Protein AF-A0A0A3VZB9-F1 (afdb_monomer_lite)

Secondary structure (DSSP, 8-state):
--------HHHHHHHHHHHHHHTT--S-HHHHHHHHHHHHHHHHHHHHH-THHHHHHHH-SS--HHHHTTT-HHHHHHHHHHHHTTSSS---HHHHHHHHHHHHHHHHHHHHHHHTSSSHHHHHHHHHHTHHHHHHHS-TTTHHHHHHHHTS---HHHHHHHHHHHHHTTS--S---SSHHHHHHHHHHHHHHHHHHHHHHHHHHHHHHHHHHHHHTSSS--

Structure (mmCIF, N/CA/C/O backbone):
data_AF-A0A0A3VZB9-F1
#
_entry.id   AF-A0A0A3VZB9-F1
#
loop_
_atom_site.group_PDB
_atom_site.id
_atom_site.type_symbol
_atom_site.label_atom_id
_atom_site.label_alt_id
_atom_site.label_comp_id
_atom_site.label_asym_id
_atom_site.label_entity_id
_atom_site.label_seq_id
_atom_site.pdbx_PDB_ins_code
_atom_site.Cartn_x
_atom_site.Cartn_y
_atom_site.Cartn_z
_atom_site.occupancy
_atom_site.B_iso_or_equiv
_atom_site.auth_seq_id
_atom_site.auth_comp_id
_atom_site.auth_asym_id
_atom_site.auth_atom_id
_atom_site.pdbx_PDB_model_num
ATOM 1 N N . MET A 1 1 ? 25.828 13.572 12.748 1.00 31.05 1 MET A N 1
ATOM 2 C CA . MET A 1 1 ? 25.587 13.315 11.313 1.00 31.05 1 MET A CA 1
ATOM 3 C C . MET A 1 1 ? 25.054 11.899 11.191 1.00 31.05 1 MET A C 1
ATOM 5 O O . MET A 1 1 ? 25.822 10.960 11.337 1.00 31.05 1 MET A O 1
ATOM 9 N N . VAL A 1 2 ? 23.733 11.754 11.081 1.00 32.44 2 VAL A N 1
ATOM 10 C CA . VAL A 1 2 ? 23.058 10.450 10.994 1.00 32.44 2 VAL A CA 1
ATOM 11 C C . VAL A 1 2 ? 23.184 9.958 9.557 1.00 32.44 2 VAL A C 1
ATOM 13 O O . VAL A 1 2 ? 22.856 10.691 8.626 1.00 32.44 2 VAL A O 1
ATOM 16 N N . GLN 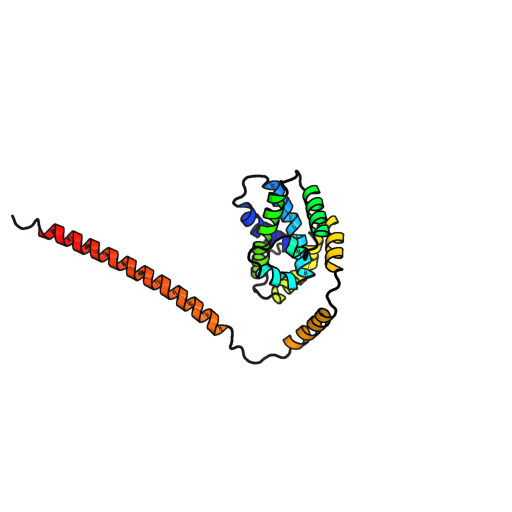A 1 3 ? 23.718 8.753 9.379 1.00 37.41 3 GLN A N 1
ATOM 17 C CA . GLN A 1 3 ? 23.812 8.117 8.074 1.00 37.41 3 GLN A CA 1
ATOM 18 C C . GLN A 1 3 ? 22.415 7.902 7.479 1.00 37.41 3 GLN A C 1
ATOM 20 O O . GLN A 1 3 ? 21.646 7.078 7.956 1.00 37.41 3 GLN A O 1
ATOM 25 N N . LEU A 1 4 ? 22.135 8.613 6.389 1.00 39.56 4 LEU A N 1
ATOM 26 C CA . LEU A 1 4 ? 21.011 8.412 5.467 1.00 39.56 4 LEU A CA 1
ATOM 27 C C . LEU A 1 4 ? 21.233 7.205 4.521 1.00 39.56 4 LEU A C 1
ATOM 29 O O . LEU A 1 4 ? 20.726 7.193 3.403 1.00 39.56 4 LEU A O 1
ATOM 33 N N . MET A 1 5 ? 22.026 6.201 4.912 1.00 33.00 5 MET A N 1
ATOM 34 C CA . MET A 1 5 ? 22.355 5.062 4.045 1.00 33.00 5 MET A CA 1
ATOM 35 C C . MET A 1 5 ? 21.394 3.889 4.290 1.00 33.00 5 MET A C 1
ATOM 37 O O . MET A 1 5 ? 21.504 3.190 5.290 1.00 33.00 5 MET A O 1
ATOM 41 N N . SER A 1 6 ? 20.485 3.699 3.323 1.00 44.12 6 SER A N 1
ATOM 42 C CA . SER A 1 6 ? 19.460 2.647 3.198 1.00 44.12 6 SER A CA 1
ATOM 43 C C . SER A 1 6 ? 18.216 2.796 4.085 1.00 44.12 6 SER A C 1
ATOM 45 O O . SER A 1 6 ? 17.962 1.992 4.979 1.00 44.12 6 SER A O 1
ATOM 47 N N . MET A 1 7 ? 17.394 3.820 3.830 1.00 54.81 7 MET A N 1
ATOM 48 C CA . MET A 1 7 ? 16.002 3.779 4.296 1.00 54.81 7 MET A CA 1
ATOM 49 C C . MET A 1 7 ? 15.246 2.682 3.535 1.00 54.81 7 MET A C 1
ATOM 51 O O . MET A 1 7 ? 15.127 2.757 2.315 1.00 54.81 7 MET A O 1
ATOM 55 N N . ASP A 1 8 ? 14.745 1.713 4.298 1.00 83.81 8 ASP A N 1
ATOM 56 C CA . ASP A 1 8 ? 13.761 0.688 3.928 1.00 83.81 8 ASP A CA 1
ATOM 57 C C . ASP A 1 8 ? 12.638 1.272 3.048 1.00 83.81 8 ASP A C 1
ATOM 59 O O . ASP A 1 8 ? 12.137 2.374 3.326 1.00 83.81 8 ASP A O 1
ATOM 63 N N . LEU A 1 9 ? 12.261 0.558 1.981 1.00 90.56 9 LEU A N 1
ATOM 64 C CA . LEU A 1 9 ? 11.274 1.019 0.993 1.00 90.56 9 LEU A CA 1
ATOM 65 C C . LEU A 1 9 ? 9.939 1.403 1.648 1.00 90.56 9 LEU A C 1
ATOM 67 O O . LEU A 1 9 ? 9.355 2.436 1.309 1.00 90.56 9 LEU A O 1
ATOM 71 N N . VAL A 1 10 ? 9.489 0.626 2.637 1.00 91.44 10 VAL A N 1
ATOM 72 C CA . VAL A 1 10 ? 8.250 0.885 3.380 1.00 91.44 10 VAL A CA 1
ATOM 73 C C . VAL A 1 10 ? 8.388 2.157 4.213 1.00 91.44 10 VAL A C 1
ATOM 75 O O . VAL A 1 10 ? 7.449 2.952 4.298 1.00 91.44 10 VAL A O 1
ATOM 78 N N . LYS A 1 11 ? 9.560 2.409 4.806 1.00 91.62 11 LYS A N 1
ATOM 79 C CA . LYS A 1 11 ? 9.807 3.644 5.571 1.00 91.62 11 LYS A CA 1
ATOM 80 C C . LYS A 1 11 ? 9.818 4.871 4.671 1.00 91.62 11 LYS A C 1
ATOM 82 O O . LYS A 1 11 ? 9.203 5.871 5.032 1.00 91.62 11 LYS A O 1
ATOM 87 N N . LYS A 1 12 ? 10.485 4.800 3.515 1.00 92.56 12 LYS A N 1
ATOM 88 C CA . LYS A 1 12 ? 10.469 5.880 2.514 1.00 92.56 12 LYS A CA 1
ATOM 89 C C . LYS A 1 12 ? 9.043 6.192 2.066 1.00 92.56 12 LYS A C 1
ATOM 91 O O . LYS A 1 12 ? 8.627 7.345 2.117 1.00 92.56 12 LYS A O 1
ATOM 96 N N . LEU A 1 13 ? 8.282 5.156 1.720 1.00 92.75 13 LEU A N 1
ATOM 97 C CA . LEU A 1 13 ? 6.891 5.293 1.311 1.00 92.75 13 LEU A CA 1
ATOM 98 C C . LEU A 1 13 ? 6.055 5.991 2.393 1.00 92.75 13 LEU A C 1
ATOM 100 O O . LEU A 1 13 ? 5.348 6.949 2.093 1.00 92.75 13 LEU A O 1
ATOM 104 N N . ASN A 1 14 ? 6.204 5.586 3.657 1.00 92.38 14 ASN A N 1
ATOM 105 C CA . ASN A 1 14 ? 5.524 6.227 4.783 1.00 92.38 14 ASN A CA 1
ATOM 106 C C . ASN A 1 14 ? 5.858 7.718 4.910 1.00 92.38 14 ASN A C 1
ATOM 108 O O . ASN A 1 14 ? 4.951 8.540 5.012 1.00 92.38 14 ASN A O 1
ATOM 112 N N . VAL A 1 15 ? 7.142 8.092 4.890 1.00 92.25 15 VAL A N 1
ATOM 113 C CA . VAL A 1 15 ? 7.529 9.501 5.089 1.00 92.25 15 VAL A CA 1
ATOM 114 C C . VAL A 1 15 ? 7.199 10.393 3.891 1.00 92.25 15 VAL A C 1
ATOM 116 O O . VAL A 1 15 ? 7.087 11.605 4.057 1.00 92.25 15 VAL A O 1
ATOM 119 N N . THR A 1 16 ? 7.045 9.817 2.698 1.00 91.19 16 THR A N 1
ATOM 120 C CA . THR A 1 16 ? 6.759 10.565 1.468 1.00 91.19 16 THR A CA 1
ATOM 121 C C . THR A 1 16 ? 5.264 10.652 1.177 1.00 91.19 16 THR A C 1
ATOM 123 O O . THR A 1 16 ? 4.765 11.734 0.875 1.00 91.19 16 THR A O 1
ATOM 126 N N . VAL A 1 17 ? 4.537 9.536 1.267 1.00 93.31 17 VAL A N 1
ATOM 127 C CA . VAL A 1 17 ? 3.136 9.462 0.834 1.00 93.31 17 VAL A CA 1
ATOM 128 C C . VAL A 1 17 ? 2.176 9.857 1.947 1.00 93.31 17 VAL A C 1
ATOM 130 O O . VAL A 1 17 ? 1.260 10.636 1.696 1.00 93.31 17 VAL A O 1
ATOM 133 N N . THR A 1 18 ? 2.393 9.415 3.188 1.00 92.12 18 THR A N 1
ATOM 134 C CA . THR A 1 18 ? 1.448 9.697 4.284 1.00 92.12 18 THR A CA 1
ATOM 135 C C . THR A 1 18 ? 1.179 11.190 4.498 1.00 92.12 18 THR A C 1
ATOM 137 O O . THR A 1 18 ? 0.006 11.561 4.566 1.00 92.12 18 THR A O 1
ATOM 140 N N . PRO A 1 19 ? 2.188 12.087 4.515 1.00 91.88 19 PRO A N 1
ATOM 141 C CA . PRO A 1 19 ? 1.928 13.519 4.663 1.00 91.88 19 PRO A CA 1
ATOM 142 C C . PRO A 1 19 ? 1.098 14.105 3.518 1.00 91.88 19 PRO A C 1
ATOM 144 O O . PRO A 1 19 ? 0.341 15.046 3.735 1.00 91.88 19 PRO A O 1
ATOM 147 N N . TYR A 1 20 ? 1.224 13.555 2.306 1.00 90.44 20 TYR A N 1
ATOM 148 C CA . TYR A 1 20 ? 0.431 13.978 1.155 1.00 90.44 20 TYR A CA 1
ATOM 149 C C . TYR A 1 20 ? -1.040 13.565 1.302 1.00 90.44 20 TYR A C 1
ATOM 151 O O . TYR A 1 20 ? -1.922 14.374 1.028 1.00 90.44 20 TYR A O 1
ATOM 159 N N . ILE A 1 21 ? -1.310 12.351 1.799 1.00 92.06 21 ILE A N 1
ATOM 160 C CA . ILE A 1 21 ? -2.682 11.857 2.024 1.00 92.06 21 ILE A CA 1
ATOM 161 C C . ILE A 1 21 ? -3.380 12.608 3.158 1.00 92.06 21 ILE A C 1
ATOM 163 O O . ILE A 1 21 ? -4.568 12.907 3.062 1.00 92.06 21 ILE A O 1
ATOM 167 N N . LEU A 1 22 ? -2.650 12.914 4.231 1.00 92.25 22 LEU A N 1
ATOM 168 C CA . LEU A 1 22 ? -3.217 13.516 5.440 1.00 92.25 22 LEU A CA 1
ATOM 169 C C . LEU A 1 22 ? -3.242 15.048 5.421 1.00 92.25 22 LEU A C 1
ATOM 171 O O . LEU A 1 22 ? -3.736 15.652 6.369 1.00 92.25 22 LEU A O 1
ATOM 175 N N . LYS A 1 23 ? -2.722 15.690 4.369 1.00 87.94 23 LYS A N 1
ATOM 176 C CA . LYS A 1 23 ? -2.557 17.150 4.303 1.00 87.94 23 LYS A CA 1
ATOM 177 C C . LYS A 1 23 ? -3.850 17.928 4.572 1.00 87.94 23 LYS A C 1
ATOM 179 O O . LYS A 1 23 ? -3.801 18.958 5.239 1.00 87.94 23 LYS A O 1
ATOM 184 N N . ASP A 1 24 ? -4.971 17.434 4.056 1.00 83.88 24 ASP A N 1
ATOM 185 C CA . ASP A 1 24 ? -6.283 18.087 4.149 1.00 83.88 24 ASP A CA 1
ATOM 186 C C . ASP A 1 24 ? -7.205 17.414 5.190 1.00 83.88 24 ASP A C 1
ATOM 188 O O . ASP A 1 24 ? -8.394 17.721 5.277 1.00 83.88 24 ASP A O 1
ATOM 192 N N . GLU A 1 25 ? -6.668 16.491 5.995 1.00 86.69 25 GLU A N 1
ATOM 193 C CA . GLU A 1 25 ? -7.405 15.799 7.051 1.00 86.69 25 GLU A CA 1
ATOM 194 C C . GLU A 1 25 ? -7.372 16.589 8.364 1.00 86.69 25 GLU A C 1
ATOM 196 O O . GLU A 1 25 ? -6.346 17.135 8.763 1.00 86.69 25 GLU A O 1
ATOM 201 N N . LEU A 1 26 ? -8.505 16.630 9.069 1.00 82.44 26 LEU A N 1
ATOM 202 C CA . LEU A 1 26 ? -8.643 17.401 10.315 1.00 82.44 26 LEU A CA 1
ATOM 203 C C . LEU A 1 26 ? -8.891 16.525 11.549 1.00 82.44 26 LEU A C 1
ATOM 205 O O . LEU A 1 26 ? -8.609 16.942 12.670 1.00 82.44 26 LEU A O 1
ATOM 209 N N . ASN A 1 27 ? -9.396 15.307 11.345 1.00 88.06 27 ASN A N 1
ATOM 210 C CA . ASN A 1 27 ? -9.801 14.380 12.399 1.00 88.06 27 ASN A CA 1
ATOM 211 C C . ASN A 1 27 ? -9.103 13.033 12.227 1.00 88.06 27 ASN A C 1
ATOM 213 O O . ASN A 1 27 ? -8.776 12.646 11.102 1.00 88.06 27 ASN A O 1
ATOM 217 N N . ASP A 1 28 ? -8.935 12.309 13.337 1.00 88.94 28 ASP A N 1
ATOM 218 C CA . ASP A 1 28 ? -8.414 10.935 13.349 1.00 88.94 28 ASP A CA 1
ATOM 219 C C . ASP A 1 28 ? -7.020 10.811 12.719 1.00 88.94 28 ASP A C 1
ATOM 221 O O . ASP A 1 28 ? -6.662 9.765 12.192 1.00 88.94 28 ASP A O 1
ATOM 225 N N . LEU A 1 29 ? -6.223 11.889 12.729 1.00 91.56 29 LEU A N 1
ATOM 226 C CA . LEU A 1 29 ? -4.929 11.936 12.039 1.00 91.56 29 LEU A CA 1
ATOM 227 C C . LEU A 1 29 ? -3.990 10.814 12.482 1.00 91.56 29 LEU A C 1
ATOM 229 O O . LEU A 1 29 ? -3.323 10.209 11.648 1.00 91.56 29 LEU A O 1
ATOM 233 N N . LEU A 1 30 ? -3.968 10.517 13.782 1.00 92.50 30 LEU A N 1
ATOM 234 C CA . LEU A 1 30 ? -3.158 9.441 14.339 1.00 92.50 30 LEU A CA 1
ATOM 235 C C . LEU A 1 30 ? -3.636 8.074 13.841 1.00 92.50 30 LEU A C 1
ATOM 237 O O . LEU A 1 30 ? -2.827 7.239 13.448 1.00 92.50 30 LEU A O 1
ATOM 241 N N . GLU A 1 31 ? -4.942 7.828 13.857 1.00 95.19 31 GLU A N 1
ATOM 242 C CA . GLU A 1 31 ? -5.516 6.557 13.427 1.00 95.19 31 GLU A CA 1
ATOM 243 C C . GLU A 1 31 ? -5.397 6.365 11.909 1.00 95.19 31 GLU A C 1
ATOM 245 O O . GLU A 1 31 ? -5.136 5.254 11.448 1.00 95.19 31 GLU A O 1
ATOM 250 N N . LYS A 1 32 ? -5.528 7.443 11.129 1.00 94.38 32 LYS A N 1
ATOM 251 C CA . LYS A 1 32 ? -5.334 7.450 9.674 1.00 94.38 32 LYS A CA 1
ATOM 252 C C . LYS A 1 32 ? -3.869 7.196 9.314 1.00 94.38 32 LYS A C 1
ATOM 254 O O . LYS A 1 32 ? -3.602 6.353 8.463 1.00 94.38 32 LYS A O 1
ATOM 259 N N . ASP A 1 33 ? -2.922 7.826 10.009 1.00 94.25 33 ASP A N 1
ATOM 260 C CA . ASP A 1 33 ? -1.485 7.533 9.886 1.00 94.25 33 ASP A CA 1
ATOM 261 C C . ASP A 1 33 ? -1.175 6.062 10.215 1.00 94.25 33 ASP A C 1
ATOM 263 O O . ASP A 1 33 ? -0.561 5.345 9.420 1.00 94.25 33 ASP A O 1
ATOM 267 N N . GLN A 1 34 ? -1.701 5.566 11.338 1.00 94.00 34 GLN A N 1
ATOM 268 C CA . GLN A 1 34 ? -1.580 4.165 11.740 1.00 94.00 34 GLN A CA 1
ATOM 269 C C . GLN A 1 34 ? -2.162 3.199 10.704 1.00 94.00 34 GLN A C 1
ATOM 271 O O . GLN A 1 34 ? -1.596 2.117 10.485 1.00 94.00 34 GLN A O 1
ATOM 276 N N . ALA A 1 35 ? -3.291 3.561 10.095 1.00 94.75 35 ALA A N 1
ATOM 277 C CA . ALA A 1 35 ? -3.926 2.757 9.069 1.00 94.75 35 ALA A CA 1
ATOM 278 C C . ALA A 1 35 ? -3.053 2.668 7.815 1.00 94.75 35 ALA A C 1
ATOM 280 O O . ALA A 1 35 ? -2.794 1.567 7.327 1.00 94.75 35 ALA A O 1
ATOM 281 N N . LEU A 1 36 ? -2.536 3.808 7.356 1.00 95.88 36 LEU A N 1
ATOM 282 C CA . LEU A 1 36 ? -1.642 3.903 6.205 1.00 95.88 36 LEU A CA 1
ATOM 283 C C . LEU A 1 36 ? -0.346 3.111 6.424 1.00 95.88 36 LEU A C 1
ATOM 285 O O . LEU A 1 36 ? 0.011 2.286 5.582 1.00 95.88 36 LEU A O 1
ATOM 289 N N . CYS A 1 37 ? 0.280 3.241 7.600 1.00 93.81 37 CYS A N 1
ATOM 290 C CA . CYS A 1 37 ? 1.491 2.495 7.961 1.00 93.81 37 CYS A CA 1
ATOM 291 C C . CYS A 1 37 ? 1.328 0.974 7.837 1.00 93.81 37 CYS A C 1
ATOM 293 O O . CYS A 1 37 ? 2.272 0.277 7.469 1.00 93.81 37 CYS A O 1
ATOM 295 N N . ARG A 1 38 ? 0.137 0.452 8.153 1.00 93.69 38 ARG A N 1
ATOM 296 C CA . ARG A 1 38 ? -0.185 -0.982 8.050 1.00 93.69 38 ARG A CA 1
ATOM 297 C C . ARG A 1 38 ? -0.651 -1.373 6.649 1.00 93.69 38 ARG A C 1
ATOM 299 O O . ARG A 1 38 ? -0.444 -2.512 6.239 1.00 93.69 38 ARG A O 1
ATOM 306 N N . PHE A 1 39 ? -1.271 -0.444 5.927 1.00 96.00 39 PHE A N 1
ATOM 307 C CA . PHE A 1 39 ? -1.772 -0.662 4.577 1.00 96.00 39 PHE A CA 1
ATOM 308 C C . PHE A 1 39 ? -0.658 -0.755 3.540 1.00 96.00 39 PHE A C 1
ATOM 310 O O . PHE A 1 39 ? -0.720 -1.620 2.671 1.00 96.00 39 PHE A O 1
ATOM 317 N N . TYR A 1 40 ? 0.377 0.077 3.632 1.00 95.88 40 TYR A N 1
ATOM 318 C CA . TYR A 1 40 ? 1.453 0.078 2.642 1.00 95.88 40 TYR A CA 1
ATOM 319 C C . TYR A 1 40 ? 2.156 -1.271 2.452 1.00 95.88 40 TYR A C 1
ATOM 321 O O . TYR A 1 40 ? 2.173 -1.746 1.319 1.00 95.88 40 TYR A O 1
ATOM 329 N N . PRO A 1 41 ? 2.701 -1.942 3.489 1.00 94.94 41 PRO A N 1
ATOM 330 C CA . PRO A 1 41 ? 3.369 -3.229 3.287 1.00 94.94 41 PRO A CA 1
ATOM 331 C C . PRO A 1 41 ? 2.418 -4.292 2.715 1.00 94.94 41 PRO A C 1
ATOM 333 O O . PRO A 1 41 ? 2.835 -5.125 1.910 1.00 94.94 41 PRO A O 1
ATOM 336 N N . PHE A 1 42 ? 1.126 -4.231 3.057 1.00 95.38 42 PHE A N 1
ATOM 337 C CA . PHE A 1 42 ? 0.100 -5.087 2.462 1.00 95.38 42 PHE A CA 1
ATOM 338 C C . PHE A 1 42 ? -0.108 -4.797 0.969 1.00 95.38 42 PHE A C 1
ATOM 340 O O . PHE A 1 42 ? -0.086 -5.726 0.161 1.00 95.38 42 PHE A O 1
ATOM 347 N N . LEU A 1 43 ? -0.255 -3.524 0.591 1.00 96.00 43 LEU A N 1
ATOM 348 C CA . LEU A 1 43 ? -0.380 -3.107 -0.806 1.00 96.00 43 LEU A CA 1
ATOM 349 C C . LEU A 1 43 ? 0.847 -3.542 -1.617 1.00 96.00 43 LEU A C 1
ATOM 351 O O . LEU A 1 43 ? 0.689 -4.195 -2.646 1.00 96.00 43 LEU A O 1
ATOM 355 N N . LEU A 1 44 ? 2.058 -3.259 -1.129 1.00 95.69 44 LEU A N 1
ATOM 356 C CA . LEU A 1 44 ? 3.304 -3.646 -1.798 1.00 95.69 44 LEU A CA 1
ATOM 357 C C . LEU A 1 44 ? 3.406 -5.165 -1.991 1.00 95.69 44 LEU A C 1
ATOM 359 O O . LEU A 1 44 ? 3.762 -5.620 -3.076 1.00 95.69 44 LEU A O 1
ATOM 363 N N . SER A 1 45 ? 3.023 -5.946 -0.976 1.00 93.75 45 SER A N 1
ATOM 364 C CA . SER A 1 45 ? 2.996 -7.412 -1.065 1.00 93.75 45 SER A CA 1
ATOM 365 C C . SER A 1 45 ? 2.034 -7.900 -2.152 1.00 93.75 45 SER A C 1
ATOM 367 O O . SER A 1 45 ? 2.357 -8.815 -2.905 1.00 93.75 45 SER A O 1
ATOM 369 N N . ILE A 1 46 ? 0.852 -7.287 -2.278 1.00 93.38 46 ILE A N 1
ATOM 370 C CA . ILE A 1 46 ? -0.113 -7.663 -3.322 1.00 93.38 46 ILE A CA 1
ATOM 371 C C . ILE A 1 46 ? 0.392 -7.296 -4.712 1.00 93.38 46 ILE A C 1
ATOM 373 O O . ILE A 1 46 ? 0.262 -8.111 -5.623 1.00 93.38 46 ILE A O 1
ATOM 377 N N . LEU A 1 47 ? 0.964 -6.104 -4.887 1.00 93.44 47 LEU A N 1
ATOM 378 C CA . LEU A 1 47 ? 1.514 -5.680 -6.177 1.00 93.44 47 LEU A CA 1
ATOM 379 C C . LEU A 1 47 ? 2.685 -6.568 -6.612 1.00 93.44 47 LEU A C 1
ATOM 381 O O . LEU A 1 47 ? 2.851 -6.825 -7.802 1.00 93.44 47 LEU A O 1
ATOM 385 N N . HIS A 1 48 ? 3.455 -7.082 -5.651 1.00 91.50 48 HIS A N 1
ATOM 386 C CA . HIS A 1 48 ? 4.523 -8.045 -5.903 1.00 91.50 48 HIS A CA 1
ATOM 387 C C . HIS A 1 48 ? 3.982 -9.401 -6.379 1.00 91.50 48 HIS A C 1
ATOM 389 O O . HIS A 1 48 ? 4.461 -9.948 -7.370 1.00 91.50 48 HIS A O 1
ATOM 395 N N . VAL A 1 49 ? 2.938 -9.919 -5.724 1.00 89.50 49 VAL A N 1
ATOM 396 C CA . VAL A 1 49 ? 2.317 -11.208 -6.080 1.00 89.50 49 VAL A CA 1
ATOM 397 C C . VAL A 1 49 ? 1.502 -11.123 -7.379 1.00 89.50 49 VAL A C 1
ATOM 399 O O . VAL A 1 49 ? 1.487 -12.070 -8.168 1.00 89.50 49 VAL A O 1
ATOM 402 N N . HIS A 1 50 ? 0.827 -9.998 -7.616 1.00 90.75 50 HIS A N 1
ATOM 403 C CA . HIS A 1 50 ? -0.066 -9.763 -8.754 1.00 90.75 50 HIS A CA 1
ATOM 404 C C . HIS A 1 50 ? 0.357 -8.505 -9.528 1.00 90.75 50 HIS A C 1
ATOM 406 O O . HIS A 1 50 ? -0.340 -7.489 -9.483 1.00 90.75 50 HIS A O 1
ATOM 412 N N . PRO A 1 51 ? 1.461 -8.551 -10.293 1.00 89.69 51 PRO A N 1
ATOM 413 C CA . PRO A 1 51 ? 2.015 -7.369 -10.956 1.00 89.69 51 PRO A CA 1
ATOM 414 C C . PRO A 1 51 ? 1.097 -6.764 -12.026 1.00 89.69 51 PRO A C 1
ATOM 416 O O . PRO A 1 51 ? 1.220 -5.584 -12.345 1.00 89.69 51 PRO A O 1
ATOM 419 N N . SER A 1 52 ? 0.131 -7.526 -12.554 1.00 89.06 52 SER A N 1
ATOM 420 C CA . SER A 1 52 ? -0.893 -6.989 -13.461 1.00 89.06 52 SER A CA 1
ATOM 421 C C . SER A 1 52 ? -1.751 -5.904 -12.805 1.00 89.06 52 SER A C 1
ATOM 423 O O . SER A 1 52 ? -2.171 -4.978 -13.493 1.00 89.06 52 SER A O 1
ATOM 425 N N . LEU A 1 53 ? -1.934 -5.956 -11.476 1.00 90.88 53 LEU A N 1
ATOM 426 C CA . LEU A 1 53 ? -2.678 -4.933 -10.739 1.00 90.88 53 LEU A CA 1
ATOM 427 C C . LEU A 1 53 ? -2.032 -3.553 -10.837 1.00 90.88 53 LEU A C 1
ATOM 429 O O . LEU A 1 53 ? -2.743 -2.561 -10.754 1.00 90.88 53 LEU A O 1
ATOM 433 N N . ILE A 1 54 ? -0.714 -3.465 -11.035 1.00 91.50 54 ILE A N 1
ATOM 434 C CA . ILE A 1 54 ? -0.026 -2.179 -11.192 1.00 91.50 54 ILE A CA 1
ATOM 435 C C . ILE A 1 54 ? -0.586 -1.450 -12.420 1.00 91.50 54 ILE A C 1
ATOM 437 O O . ILE A 1 54 ? -1.035 -0.312 -12.313 1.00 91.50 54 ILE A O 1
ATOM 441 N N . ALA A 1 55 ? -0.629 -2.130 -13.570 1.00 88.94 55 ALA A N 1
ATOM 442 C CA . ALA A 1 55 ? -1.174 -1.557 -14.798 1.00 88.94 55 ALA A CA 1
ATOM 443 C C . ALA A 1 55 ? -2.677 -1.263 -14.677 1.00 88.94 55 ALA A C 1
ATOM 445 O O . ALA A 1 55 ? -3.125 -0.206 -15.123 1.00 88.94 55 ALA A O 1
ATOM 446 N N . ASP A 1 56 ? -3.438 -2.168 -14.053 1.00 90.31 56 ASP A N 1
ATOM 447 C CA . ASP A 1 56 ? -4.885 -2.011 -13.886 1.00 90.31 56 ASP A CA 1
ATOM 448 C C . ASP A 1 56 ? -5.225 -0.799 -13.003 1.00 90.31 56 ASP A C 1
ATOM 450 O O . ASP A 1 56 ? -6.098 -0.007 -13.354 1.00 90.31 56 ASP A O 1
ATOM 454 N N . LEU A 1 57 ? -4.521 -0.619 -11.880 1.00 90.94 57 LEU A N 1
ATOM 455 C CA . LEU A 1 57 ? -4.763 0.477 -10.938 1.00 90.94 57 LEU A CA 1
ATOM 456 C C . LEU A 1 57 ? -4.335 1.837 -11.504 1.00 90.94 57 LEU A C 1
ATOM 458 O O . LEU A 1 57 ? -5.025 2.823 -11.265 1.00 90.94 57 LEU A O 1
ATOM 462 N N . ILE A 1 58 ? -3.246 1.903 -12.280 1.00 86.38 58 ILE A N 1
ATOM 463 C CA . ILE A 1 58 ? -2.799 3.150 -12.933 1.00 86.38 58 ILE A CA 1
ATOM 464 C C . ILE A 1 58 ? -3.812 3.622 -13.987 1.00 86.38 58 ILE A C 1
ATOM 466 O O . ILE A 1 58 ? -4.006 4.821 -14.176 1.00 86.38 58 ILE A O 1
ATOM 470 N N . GLN A 1 59 ? -4.469 2.692 -14.685 1.00 87.00 59 GLN A N 1
ATOM 471 C CA . GLN A 1 59 ? -5.474 3.029 -15.698 1.00 87.00 59 GLN A CA 1
ATOM 472 C C . GLN A 1 59 ? -6.834 3.418 -15.099 1.00 87.00 59 GLN A C 1
ATOM 474 O O . GLN A 1 59 ? -7.686 3.958 -15.810 1.00 87.00 59 GLN A O 1
ATOM 479 N N . GLN A 1 60 ? -7.063 3.152 -13.811 1.00 86.62 60 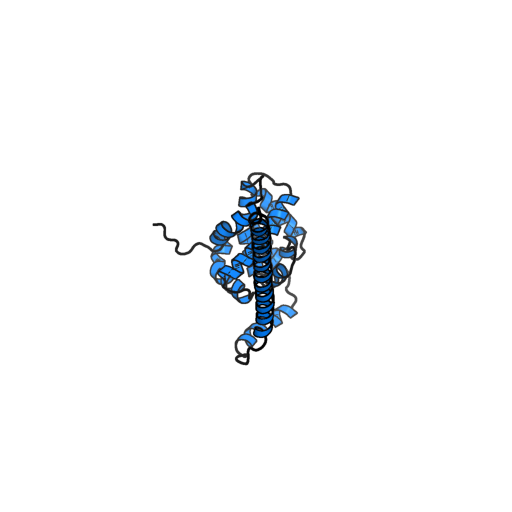GLN A N 1
ATOM 480 C CA . GLN A 1 60 ? -8.295 3.529 -13.129 1.00 86.62 60 GLN A CA 1
ATOM 481 C C . GLN A 1 60 ? -8.270 5.009 -12.741 1.00 86.62 60 GLN A C 1
ATOM 483 O O . GLN A 1 60 ? -7.335 5.491 -12.114 1.00 86.62 60 GLN A O 1
ATOM 488 N N . LEU A 1 61 ? -9.347 5.726 -13.078 1.00 79.50 61 LEU A N 1
ATOM 489 C CA . LEU A 1 61 ? -9.530 7.128 -12.678 1.00 79.50 61 LEU A CA 1
ATOM 490 C C . LEU A 1 61 ? -9.703 7.287 -11.161 1.00 79.50 61 LEU A C 1
ATOM 492 O O . LEU A 1 61 ? -9.337 8.319 -10.610 1.00 79.50 61 LEU A O 1
ATOM 496 N N . ASP A 1 62 ? -10.277 6.274 -10.511 1.00 83.25 62 ASP A N 1
ATOM 497 C CA . ASP A 1 62 ? -10.539 6.242 -9.073 1.00 83.25 62 ASP A CA 1
ATOM 498 C C . ASP A 1 62 ? -10.301 4.817 -8.550 1.00 83.25 62 ASP A C 1
ATOM 500 O O . ASP A 1 62 ? -11.238 4.012 -8.459 1.00 83.25 62 ASP A O 1
ATOM 504 N N . PRO A 1 63 ? -9.035 4.424 -8.321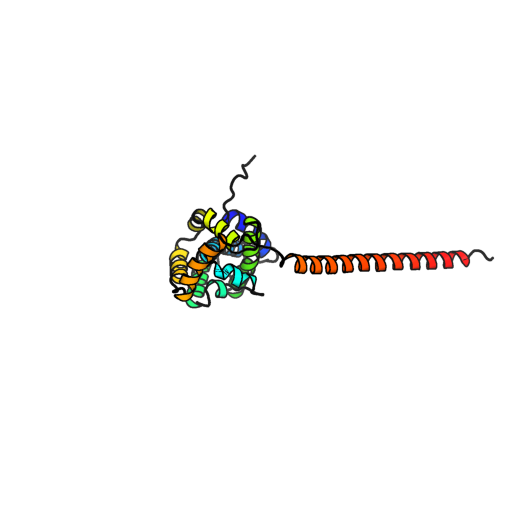 1.00 89.25 63 PRO A N 1
ATOM 505 C CA . PRO A 1 63 ? -8.745 3.100 -7.810 1.00 89.25 63 PRO A CA 1
ATOM 506 C C . PRO A 1 63 ? -9.271 2.965 -6.388 1.00 89.25 63 PRO A C 1
ATOM 508 O O . PRO A 1 63 ? -9.059 3.805 -5.514 1.00 89.25 63 PRO A O 1
ATOM 511 N N . SER A 1 64 ? -9.932 1.841 -6.154 1.00 91.50 64 SER A N 1
ATOM 512 C CA . SER A 1 64 ? -10.507 1.509 -4.859 1.00 91.50 64 SER A CA 1
ATOM 513 C C . SER A 1 64 ? -9.810 0.304 -4.258 1.00 91.50 64 SER A C 1
ATOM 515 O O . SER A 1 64 ? -9.257 -0.546 -4.961 1.00 91.50 64 SER A O 1
ATOM 517 N N . ILE A 1 65 ? -9.908 0.171 -2.941 1.00 91.94 65 ILE A N 1
ATOM 518 C CA . ILE A 1 65 ? -9.403 -0.998 -2.238 1.00 91.94 65 ILE A CA 1
ATOM 519 C C . ILE A 1 65 ? -10.039 -2.286 -2.768 1.00 91.94 65 ILE A C 1
ATOM 521 O O . ILE A 1 65 ? -9.352 -3.289 -2.907 1.00 91.94 65 ILE A O 1
ATOM 525 N N . ASN A 1 66 ? -11.299 -2.254 -3.204 1.00 91.06 66 ASN A N 1
ATOM 526 C CA . ASN A 1 66 ? -11.947 -3.401 -3.841 1.00 91.06 66 ASN A CA 1
ATOM 527 C C . ASN A 1 66 ? -11.203 -3.900 -5.100 1.00 91.06 66 ASN A C 1
ATOM 529 O O . ASN A 1 66 ? -11.163 -5.106 -5.363 1.00 91.06 66 ASN A O 1
ATOM 533 N N . ALA A 1 67 ? -10.570 -2.999 -5.862 1.00 90.06 67 ALA A N 1
ATOM 534 C CA . ALA A 1 67 ? -9.755 -3.376 -7.017 1.00 90.06 67 ALA A CA 1
ATOM 535 C C . ALA A 1 67 ? -8.509 -4.177 -6.597 1.00 90.06 67 ALA A C 1
ATOM 537 O O . ALA A 1 67 ? -8.190 -5.180 -7.235 1.00 90.06 67 ALA A O 1
ATOM 538 N N . ILE A 1 68 ? -7.879 -3.823 -5.469 1.00 92.44 68 ILE A N 1
ATOM 539 C CA . ILE A 1 68 ? -6.752 -4.573 -4.879 1.00 92.44 68 ILE A CA 1
ATOM 540 C C . ILE A 1 68 ? -7.180 -6.011 -4.536 1.00 92.44 68 ILE A C 1
ATOM 542 O O . ILE A 1 68 ? -6.444 -6.967 -4.781 1.00 92.44 68 ILE A O 1
ATOM 546 N N . PHE A 1 69 ? -8.405 -6.187 -4.030 1.00 92.56 69 PHE A N 1
ATOM 547 C CA . PHE A 1 69 ? -8.981 -7.501 -3.711 1.00 92.56 69 PHE A CA 1
ATOM 548 C C . PHE A 1 69 ? -9.582 -8.226 -4.930 1.00 92.56 69 PHE A C 1
ATOM 550 O O . PHE A 1 69 ? -10.156 -9.315 -4.785 1.00 92.56 69 PHE A O 1
ATOM 557 N N . GLN A 1 70 ? -9.447 -7.665 -6.139 1.00 87.94 70 GLN A N 1
ATOM 558 C CA . GLN A 1 70 ? -9.969 -8.225 -7.391 1.00 87.94 70 GLN A CA 1
ATOM 559 C C . GLN A 1 70 ? -11.458 -8.606 -7.268 1.00 87.94 70 GLN A C 1
ATOM 561 O O . GLN A 1 70 ? -11.854 -9.728 -7.610 1.00 87.94 70 GLN A O 1
ATOM 566 N N . GLY A 1 71 ? -12.262 -7.723 -6.664 1.00 85.19 71 GLY A N 1
ATOM 567 C CA . GLY A 1 71 ? -13.698 -7.933 -6.449 1.00 85.19 71 GLY A CA 1
ATOM 568 C C . GLY A 1 71 ? -14.061 -8.945 -5.353 1.00 85.19 71 GLY A C 1
ATOM 569 O O . GLY A 1 71 ? -15.229 -9.317 -5.232 1.00 85.19 71 GLY A O 1
ATOM 570 N N . ASN A 1 72 ? -13.098 -9.442 -4.564 1.00 89.25 72 ASN A N 1
ATOM 571 C CA . ASN A 1 72 ? -13.396 -10.317 -3.427 1.00 89.25 72 ASN A CA 1
ATOM 572 C C . ASN A 1 72 ? -13.820 -9.500 -2.197 1.00 89.25 72 ASN A C 1
ATOM 574 O O . ASN A 1 72 ? -13.025 -9.264 -1.284 1.00 89.25 72 ASN A O 1
ATOM 578 N N . TYR A 1 73 ? -15.101 -9.131 -2.163 1.00 90.44 73 TYR A N 1
ATOM 579 C CA . TYR A 1 73 ? -15.698 -8.364 -1.068 1.00 90.44 73 TYR A CA 1
ATOM 580 C C . TYR A 1 73 ? -15.553 -9.035 0.302 1.00 90.44 73 TYR A C 1
ATOM 582 O O . TYR A 1 73 ? -15.394 -8.342 1.301 1.00 90.44 73 TYR A O 1
ATOM 590 N N . GLN A 1 74 ? -15.573 -10.370 0.377 1.00 91.88 74 GLN A N 1
ATOM 591 C CA . GLN A 1 74 ? -15.430 -11.072 1.657 1.00 91.88 74 GLN A CA 1
ATOM 592 C C . GLN A 1 74 ? -14.029 -10.888 2.250 1.00 91.88 74 GLN A C 1
ATOM 594 O O . GLN A 1 74 ? -13.897 -10.574 3.432 1.00 91.88 74 GLN A O 1
ATOM 599 N N . LEU A 1 75 ? -12.984 -11.037 1.428 1.00 92.31 75 LEU A N 1
ATOM 600 C CA . LEU A 1 75 ? -11.603 -10.821 1.872 1.00 92.31 75 LEU A CA 1
ATOM 601 C C . LEU A 1 75 ? -11.317 -9.345 2.155 1.00 92.31 75 LEU A C 1
ATOM 603 O O . LEU A 1 75 ? -10.632 -9.053 3.134 1.00 92.31 75 LEU A O 1
ATOM 607 N N . GLN A 1 76 ? -11.870 -8.429 1.353 1.00 93.75 76 GLN A N 1
ATOM 608 C CA . GLN A 1 76 ? -11.782 -6.992 1.620 1.00 93.75 76 GLN A CA 1
ATOM 609 C C . GLN A 1 76 ? -12.370 -6.666 2.996 1.00 93.75 76 GLN A C 1
ATOM 611 O O . GLN A 1 76 ? -11.711 -6.036 3.816 1.00 93.75 76 GLN A O 1
ATOM 616 N N . GLN A 1 77 ? -13.589 -7.126 3.273 1.00 93.88 77 GLN A N 1
ATOM 617 C CA . GLN A 1 77 ? -14.264 -6.865 4.543 1.00 93.88 77 GLN A CA 1
ATOM 618 C C . GLN A 1 77 ? -13.502 -7.465 5.728 1.00 93.88 77 GLN A C 1
ATOM 620 O O . GLN A 1 77 ? -13.286 -6.789 6.732 1.00 93.88 77 GLN A O 1
ATOM 625 N N . GLN A 1 78 ? -12.997 -8.695 5.593 1.00 94.12 78 GLN A N 1
ATOM 626 C CA . GLN A 1 78 ? -12.137 -9.299 6.611 1.00 94.12 78 GLN A CA 1
ATOM 627 C C . GLN A 1 78 ? -10.869 -8.466 6.859 1.00 94.12 78 GLN A C 1
ATOM 629 O O . GLN A 1 78 ? -10.476 -8.273 8.011 1.00 94.12 78 GLN A O 1
ATOM 634 N N . TYR A 1 79 ? -10.235 -7.966 5.797 1.00 95.62 79 TYR A N 1
ATOM 635 C CA . TYR A 1 79 ? -9.058 -7.111 5.901 1.00 95.62 79 TYR A CA 1
ATOM 636 C C . TYR A 1 79 ? -9.365 -5.795 6.615 1.00 95.62 79 TYR A C 1
ATOM 638 O O . TYR A 1 79 ? -8.678 -5.457 7.577 1.00 95.62 79 TYR A O 1
ATOM 646 N N . LEU A 1 80 ? -10.412 -5.082 6.196 1.00 95.19 80 LEU A N 1
ATOM 647 C CA . LEU A 1 80 ? -10.803 -3.802 6.786 1.00 95.19 80 LEU A CA 1
ATOM 648 C C . LEU A 1 80 ? -11.154 -3.953 8.269 1.00 95.19 80 LEU A C 1
ATOM 650 O O . LEU A 1 80 ? -10.671 -3.176 9.091 1.00 95.19 80 LEU A O 1
ATOM 654 N N . GLN A 1 81 ? -11.908 -4.995 8.632 1.00 94.56 81 GLN A N 1
ATOM 655 C CA . GLN A 1 81 ? -12.232 -5.298 10.029 1.00 94.56 81 GLN A CA 1
ATOM 656 C C . GLN A 1 81 ? -10.976 -5.577 10.857 1.00 94.56 81 GLN A C 1
ATOM 658 O O . GLN A 1 81 ? -10.827 -5.041 11.956 1.00 94.56 81 GLN A O 1
ATOM 663 N N . LYS A 1 82 ? -10.055 -6.400 10.341 1.00 94.88 82 LYS A N 1
ATOM 664 C CA . LYS A 1 82 ? -8.794 -6.691 11.033 1.00 94.88 82 LYS A CA 1
ATOM 665 C C . LYS A 1 82 ? -7.940 -5.445 11.181 1.00 94.88 82 LYS A C 1
ATOM 667 O O . LYS A 1 82 ? -7.410 -5.226 12.264 1.00 94.88 82 LYS A O 1
ATOM 672 N N . LEU A 1 83 ? -7.847 -4.617 10.145 1.00 94.88 83 LEU A N 1
ATOM 673 C CA . LEU A 1 83 ? -7.057 -3.396 10.191 1.00 94.88 83 LEU A CA 1
ATOM 674 C C . LEU A 1 83 ? -7.644 -2.389 11.188 1.00 94.88 83 LEU A C 1
ATOM 676 O O . LEU A 1 83 ? -6.887 -1.865 12.001 1.00 94.88 83 LEU A O 1
ATOM 680 N N . GLN A 1 84 ? -8.971 -2.205 11.225 1.00 93.62 84 GLN A N 1
ATOM 681 C CA . GLN A 1 84 ? -9.627 -1.375 12.245 1.00 93.62 84 GLN A CA 1
ATOM 682 C C . GLN A 1 84 ? -9.384 -1.882 13.675 1.00 93.62 84 GLN A C 1
ATOM 684 O O . GLN A 1 84 ? -9.135 -1.079 14.568 1.00 93.62 84 GLN A O 1
ATOM 689 N N . GLN A 1 85 ? -9.382 -3.202 13.902 1.00 94.00 85 GLN A N 1
ATOM 690 C CA . GLN A 1 85 ? -9.069 -3.792 15.216 1.00 94.00 85 GLN A CA 1
ATOM 691 C C . GLN A 1 85 ? -7.640 -3.496 15.701 1.00 94.00 85 GLN A C 1
ATOM 693 O O . GLN A 1 85 ? -7.344 -3.712 16.873 1.00 94.00 85 GLN A O 1
ATOM 698 N N . GLN A 1 86 ? -6.739 -3.063 14.814 1.00 93.06 86 GLN A N 1
ATOM 699 C CA . GLN A 1 86 ? -5.365 -2.691 15.167 1.00 93.06 86 GLN A CA 1
ATOM 700 C C . GLN A 1 86 ? -5.190 -1.196 15.453 1.00 93.06 86 GLN A C 1
ATOM 702 O O . GLN A 1 86 ? -4.080 -0.786 15.809 1.00 93.06 86 GLN A O 1
ATOM 707 N N . LEU A 1 87 ? -6.232 -0.389 15.245 1.00 92.88 87 LEU A N 1
ATOM 708 C CA . LEU A 1 87 ? -6.214 1.042 15.524 1.00 92.88 87 LEU A CA 1
ATOM 709 C C . LEU A 1 87 ? -6.558 1.299 16.992 1.00 92.88 87 LEU A C 1
ATOM 711 O O . LEU A 1 87 ? -7.271 0.523 17.627 1.00 92.88 87 LEU A O 1
ATOM 715 N N . ASN A 1 88 ? -6.080 2.425 17.521 1.00 88.69 88 ASN A N 1
ATOM 716 C CA . ASN A 1 88 ? -6.376 2.837 18.897 1.00 88.69 88 ASN A CA 1
ATOM 717 C C . ASN A 1 88 ? -7.871 3.113 19.126 1.00 88.69 88 ASN A C 1
ATOM 719 O O . ASN A 1 88 ? -8.390 2.874 20.217 1.00 88.69 88 ASN A O 1
ATOM 723 N N . ARG A 1 89 ? -8.556 3.624 18.099 1.00 90.44 89 ARG A N 1
ATOM 724 C CA . ARG A 1 89 ? -10.005 3.831 18.078 1.00 90.44 89 ARG A CA 1
ATOM 725 C C . ARG A 1 89 ? -10.552 3.546 16.675 1.00 90.44 89 ARG A C 1
ATOM 727 O O . ARG A 1 89 ? -9.820 3.723 15.699 1.00 90.44 89 ARG A O 1
ATOM 734 N N . PRO A 1 90 ? -11.815 3.109 16.557 1.00 88.50 90 PRO A N 1
ATOM 735 C CA . PRO A 1 90 ? -12.450 2.936 15.260 1.00 88.50 90 PRO A CA 1
ATOM 736 C C . PRO A 1 90 ? -12.684 4.294 14.584 1.00 88.50 90 PRO A C 1
ATOM 738 O O . PRO A 1 90 ? -13.064 5.267 15.236 1.00 88.50 90 PRO A O 1
ATOM 741 N N . ILE A 1 91 ? -12.494 4.321 13.267 1.00 92.19 91 ILE A N 1
ATOM 742 C CA . ILE A 1 91 ? -12.801 5.448 12.376 1.00 92.19 91 ILE A CA 1
ATOM 743 C C . ILE A 1 91 ? -14.095 5.093 11.619 1.00 92.19 91 ILE A C 1
ATOM 745 O O . ILE A 1 91 ? -14.302 3.908 11.334 1.00 92.19 91 ILE A O 1
ATOM 749 N N . PRO A 1 92 ? -14.964 6.059 11.259 1.00 91.75 92 PRO A N 1
ATOM 750 C CA . PRO A 1 92 ? -16.093 5.798 10.366 1.00 91.75 92 PRO A CA 1
ATOM 751 C C . PRO A 1 92 ? -15.671 5.037 9.098 1.00 91.75 92 PRO A C 1
ATOM 753 O O . PRO A 1 92 ? -14.706 5.416 8.438 1.00 91.75 92 PRO A O 1
ATOM 756 N N . GLU A 1 93 ? -16.404 3.976 8.742 1.00 88.88 93 GLU A N 1
ATOM 757 C CA . GLU A 1 93 ? -16.038 3.052 7.652 1.00 88.88 93 GLU A CA 1
ATOM 758 C C . GLU A 1 93 ? -15.806 3.775 6.318 1.00 88.88 93 GLU A C 1
ATOM 760 O O . GLU A 1 93 ? -14.799 3.541 5.654 1.00 88.88 93 GLU A O 1
ATOM 765 N N . THR A 1 94 ? -16.679 4.728 5.979 1.00 88.81 94 THR A N 1
ATOM 766 C CA . THR A 1 94 ? -16.555 5.541 4.765 1.00 88.81 94 THR A CA 1
ATOM 767 C C . THR A 1 94 ? -15.256 6.346 4.735 1.00 88.81 94 THR A C 1
ATOM 769 O O . THR A 1 94 ? -14.573 6.365 3.717 1.00 88.81 94 THR A O 1
ATOM 772 N N . GLU A 1 95 ? -14.886 6.993 5.845 1.00 90.69 95 GLU A N 1
ATOM 773 C CA . GLU A 1 95 ? -13.641 7.770 5.924 1.00 90.69 95 GLU A CA 1
ATOM 774 C C . GLU A 1 95 ? -12.417 6.861 5.858 1.00 90.69 95 GLU A C 1
ATOM 776 O O . GLU A 1 95 ? -11.417 7.182 5.215 1.00 90.69 95 GLU A O 1
ATOM 781 N N . PHE A 1 96 ? -12.503 5.710 6.517 1.00 92.62 96 PHE A N 1
ATOM 782 C CA . PHE A 1 96 ? -11.435 4.732 6.560 1.00 92.62 96 PHE A CA 1
ATOM 783 C C . PHE A 1 96 ? -11.118 4.183 5.166 1.00 92.62 96 PHE A C 1
ATOM 785 O O . PHE A 1 96 ? -9.964 4.240 4.741 1.00 92.62 96 PHE A O 1
ATOM 792 N N . GLU A 1 97 ? -12.125 3.736 4.412 1.00 93.62 97 GLU A N 1
ATOM 793 C CA . GLU A 1 97 ? -11.923 3.295 3.028 1.00 93.62 97 GLU A CA 1
ATOM 794 C C . GLU A 1 97 ? -11.413 4.429 2.131 1.00 93.62 97 GLU A C 1
ATOM 796 O O . GLU A 1 97 ? -10.497 4.218 1.337 1.00 93.62 97 GLU A O 1
ATOM 801 N N . GLN A 1 98 ? -11.940 5.648 2.280 1.00 93.38 98 GLN A N 1
ATOM 802 C CA . GLN A 1 98 ? -11.497 6.808 1.498 1.00 93.38 98 GLN A CA 1
ATOM 803 C C . GLN A 1 98 ? -10.023 7.158 1.730 1.00 93.38 98 GLN A C 1
ATOM 805 O O . GLN A 1 98 ? -9.322 7.534 0.788 1.00 93.38 98 GLN A O 1
ATOM 810 N N . VAL A 1 99 ? -9.528 7.051 2.966 1.00 94.12 99 VAL A N 1
ATOM 811 C CA . VAL A 1 99 ? -8.102 7.247 3.276 1.00 94.12 99 VAL A CA 1
ATOM 812 C C . VAL A 1 99 ? -7.247 6.201 2.562 1.00 94.12 99 VAL A C 1
ATOM 814 O O . VAL A 1 99 ? -6.244 6.560 1.945 1.00 94.12 99 VAL A O 1
ATOM 817 N N . LEU A 1 100 ? -7.659 4.932 2.585 1.00 95.62 100 LEU A N 1
ATOM 818 C CA . LEU A 1 100 ? -6.918 3.857 1.922 1.00 95.62 100 LEU A CA 1
ATOM 819 C C . LEU A 1 100 ? -6.955 3.987 0.393 1.00 95.62 100 LEU A C 1
ATOM 821 O O . LEU A 1 100 ? -5.917 3.846 -0.248 1.00 95.62 100 LEU A O 1
ATOM 825 N N . ASN A 1 101 ? -8.110 4.318 -0.192 1.00 95.44 101 ASN A N 1
ATOM 826 C CA . ASN A 1 101 ? -8.264 4.511 -1.638 1.00 95.44 101 ASN A CA 1
ATOM 827 C C . ASN A 1 101 ? -7.370 5.648 -2.149 1.00 95.44 101 ASN A C 1
ATOM 829 O O . ASN A 1 101 ? -6.614 5.469 -3.104 1.00 95.44 101 ASN A O 1
ATOM 833 N N . ARG A 1 102 ? -7.375 6.798 -1.457 1.00 94.12 102 ARG A N 1
ATOM 834 C CA . ARG A 1 102 ? -6.523 7.945 -1.814 1.00 94.12 102 ARG A CA 1
ATOM 835 C C . ARG A 1 102 ? -5.036 7.628 -1.752 1.00 94.12 102 ARG A C 1
ATOM 837 O O . ARG A 1 102 ? -4.267 8.274 -2.453 1.00 94.12 102 ARG A O 1
ATOM 844 N N . ALA A 1 103 ? -4.628 6.651 -0.946 1.00 95.00 103 ALA A N 1
ATOM 845 C CA . ALA A 1 103 ? -3.234 6.249 -0.827 1.00 95.00 103 ALA A CA 1
ATOM 846 C C . ALA A 1 103 ? -2.723 5.420 -2.017 1.00 95.00 103 ALA A C 1
ATOM 848 O O . ALA A 1 103 ? -1.511 5.351 -2.220 1.00 95.00 103 ALA A O 1
ATOM 849 N N . ILE A 1 104 ? -3.611 4.825 -2.823 1.00 95.38 104 ILE A N 1
ATOM 850 C CA . ILE A 1 104 ? -3.232 3.898 -3.899 1.00 95.38 104 ILE A CA 1
ATOM 851 C C . ILE A 1 104 ? -2.421 4.607 -4.992 1.00 95.38 104 ILE A C 1
ATOM 853 O O . ILE A 1 104 ? -1.288 4.206 -5.256 1.00 95.38 104 ILE A O 1
ATOM 857 N N . ILE A 1 105 ? -2.955 5.672 -5.604 1.00 94.56 105 ILE A N 1
ATOM 858 C CA . ILE A 1 105 ? -2.258 6.391 -6.691 1.00 94.56 105 ILE A CA 1
ATOM 859 C C . ILE A 1 105 ? -0.929 7.000 -6.218 1.00 94.56 105 ILE A C 1
ATOM 861 O O . ILE A 1 105 ? 0.084 6.770 -6.877 1.00 94.56 105 ILE A O 1
ATOM 865 N N . PRO A 1 106 ? -0.859 7.720 -5.083 1.00 94.69 106 PRO A N 1
ATOM 866 C CA . PRO A 1 106 ? 0.404 8.261 -4.586 1.00 94.69 106 PRO A CA 1
ATOM 867 C C . PRO A 1 106 ? 1.432 7.179 -4.239 1.00 94.69 106 PRO A C 1
ATOM 869 O O . PRO A 1 106 ? 2.623 7.387 -4.458 1.00 94.69 106 PRO A O 1
ATOM 872 N N . CYS A 1 107 ? 0.995 6.008 -3.760 1.00 95.25 107 CYS A N 1
ATOM 873 C CA . CYS A 1 107 ? 1.882 4.861 -3.570 1.00 95.25 107 CYS A CA 1
ATOM 874 C C . CYS A 1 107 ? 2.443 4.348 -4.904 1.00 95.25 107 CYS A C 1
ATOM 876 O O . CYS A 1 107 ? 3.638 4.079 -4.993 1.00 95.25 107 CYS A O 1
ATOM 878 N N . LEU A 1 108 ? 1.615 4.229 -5.944 1.00 94.75 108 LEU A N 1
ATOM 879 C CA . LEU A 1 108 ? 2.072 3.806 -7.273 1.00 94.75 108 LEU A CA 1
ATOM 880 C C . LEU A 1 108 ? 3.045 4.826 -7.879 1.00 94.75 108 LEU A C 1
ATOM 882 O O . LEU A 1 108 ? 4.115 4.436 -8.333 1.00 94.75 108 LEU A O 1
ATOM 886 N N . GLY A 1 109 ? 2.743 6.124 -7.784 1.00 93.69 109 GLY A N 1
ATOM 887 C CA . GLY A 1 109 ? 3.651 7.183 -8.237 1.00 93.69 109 GLY A CA 1
ATOM 888 C C . GLY A 1 109 ? 4.982 7.203 -7.474 1.00 93.69 109 GLY A C 1
ATOM 889 O O . GLY A 1 109 ? 6.036 7.446 -8.062 1.00 93.69 109 GLY A O 1
ATOM 890 N N . PHE A 1 110 ? 4.969 6.883 -6.175 1.00 95.19 110 PHE A N 1
ATOM 891 C CA . PHE A 1 110 ? 6.197 6.680 -5.403 1.00 95.19 110 PHE A CA 1
ATOM 892 C C . PHE A 1 110 ? 7.023 5.499 -5.940 1.00 95.19 110 PHE A C 1
ATOM 894 O O . PHE A 1 110 ? 8.240 5.619 -6.078 1.00 95.19 110 PHE A O 1
ATOM 901 N N . LEU A 1 111 ? 6.379 4.377 -6.277 1.00 95.12 111 LEU A N 1
ATOM 902 C CA . LEU A 1 111 ? 7.068 3.211 -6.837 1.00 95.12 111 LEU A CA 1
ATOM 903 C C . LEU A 1 111 ? 7.657 3.494 -8.221 1.00 95.12 111 LEU A C 1
ATOM 905 O O . LEU A 1 111 ? 8.786 3.088 -8.480 1.00 95.12 111 LEU A O 1
ATOM 909 N N . GLU A 1 112 ? 6.940 4.215 -9.085 1.00 94.38 112 GLU A N 1
ATOM 910 C CA . GLU A 1 112 ? 7.458 4.656 -10.388 1.00 94.38 112 GLU A CA 1
ATOM 911 C C . GLU A 1 112 ? 8.707 5.534 -10.230 1.00 94.38 112 GLU A C 1
ATOM 913 O O . GLU A 1 112 ? 9.700 5.368 -10.946 1.00 94.38 112 GLU A O 1
ATOM 918 N N . HIS A 1 113 ? 8.679 6.446 -9.254 1.00 94.00 113 HIS A N 1
ATOM 919 C CA . HIS A 1 113 ? 9.805 7.316 -8.935 1.00 94.00 113 HIS A CA 1
ATOM 920 C C . HIS A 1 113 ? 11.018 6.531 -8.413 1.00 94.00 113 HIS A C 1
ATOM 922 O O . HIS A 1 113 ? 12.116 6.696 -8.944 1.00 94.00 113 HIS A O 1
ATOM 928 N N . GLU A 1 114 ? 10.841 5.657 -7.415 1.00 91.44 114 GLU A N 1
ATOM 929 C CA . GLU A 1 114 ? 11.945 4.852 -6.864 1.00 91.44 114 GLU A CA 1
ATOM 930 C C . GLU A 1 114 ? 12.481 3.821 -7.873 1.00 91.44 114 GLU A C 1
ATOM 932 O O . GLU A 1 114 ? 13.678 3.535 -7.876 1.00 91.44 114 GLU A O 1
ATOM 937 N N . ALA A 1 115 ? 11.635 3.292 -8.763 1.00 91.88 115 ALA A N 1
ATOM 938 C CA . ALA A 1 115 ? 12.065 2.410 -9.849 1.00 91.88 115 ALA A CA 1
ATOM 939 C C . ALA A 1 115 ? 12.778 3.170 -10.984 1.00 91.88 115 ALA A C 1
ATOM 941 O O . ALA A 1 115 ? 13.449 2.555 -11.815 1.00 91.88 115 ALA A O 1
ATOM 942 N N . GLY A 1 116 ? 12.621 4.498 -11.050 1.00 90.44 116 GLY A N 1
ATOM 943 C CA . GLY A 1 116 ? 13.120 5.331 -12.145 1.00 90.44 116 GLY A CA 1
ATOM 944 C C . GLY A 1 116 ? 12.414 5.064 -13.478 1.00 90.44 116 GLY A C 1
ATOM 945 O O . GLY A 1 116 ? 12.968 5.356 -14.540 1.00 90.44 116 GLY A O 1
ATOM 946 N N . THR A 1 117 ? 11.219 4.468 -13.444 1.00 90.31 117 THR A N 1
ATOM 947 C CA . THR A 1 117 ? 10.459 4.094 -14.635 1.00 90.31 117 THR A CA 1
ATOM 948 C C . THR A 1 117 ? 8.972 3.903 -14.341 1.00 90.31 117 THR A C 1
ATOM 950 O O . THR A 1 117 ? 8.588 3.459 -13.267 1.00 90.31 117 THR A O 1
ATOM 953 N N . ILE A 1 118 ? 8.143 4.176 -15.350 1.00 87.56 118 ILE A N 1
ATOM 954 C CA . ILE A 1 118 ? 6.699 3.891 -15.365 1.00 87.56 118 ILE A CA 1
ATOM 955 C C . ILE A 1 118 ? 6.379 2.468 -15.861 1.00 87.56 118 ILE A C 1
ATOM 957 O O . ILE A 1 118 ? 5.218 2.085 -15.977 1.00 87.56 118 ILE A O 1
ATOM 961 N N . GLN A 1 119 ? 7.392 1.688 -16.258 1.00 89.81 119 GLN A N 1
ATOM 962 C CA . GLN A 1 119 ? 7.189 0.312 -16.714 1.00 89.81 119 GLN A CA 1
ATOM 963 C C . GLN A 1 119 ? 6.975 -0.633 -15.527 1.00 89.81 119 GLN A C 1
ATOM 965 O O . GLN A 1 119 ? 7.748 -0.626 -14.566 1.00 89.81 119 GLN A O 1
ATOM 970 N N . VAL A 1 120 ? 5.975 -1.512 -15.649 1.00 90.19 120 VAL A N 1
ATOM 971 C CA . VAL A 1 120 ? 5.615 -2.506 -14.625 1.00 90.19 120 VAL A CA 1
ATOM 972 C C . VAL A 1 120 ? 6.815 -3.376 -14.250 1.00 90.19 120 VAL A C 1
ATOM 974 O O . VAL A 1 120 ? 7.035 -3.634 -13.072 1.00 90.19 120 VAL A O 1
ATOM 977 N N . GLU A 1 121 ? 7.640 -3.780 -15.217 1.00 91.06 121 GLU A N 1
ATOM 978 C CA . GLU A 1 121 ? 8.814 -4.626 -14.975 1.00 91.06 121 GLU A CA 1
ATOM 979 C C . GLU A 1 121 ? 9.845 -3.964 -14.051 1.00 91.06 121 GLU A C 1
ATOM 981 O O . GLU A 1 121 ? 10.467 -4.645 -13.236 1.00 91.06 121 GLU A O 1
ATOM 986 N N . GLY A 1 122 ? 10.021 -2.643 -14.155 1.00 90.75 122 GLY A N 1
ATOM 987 C CA . GLY A 1 122 ? 10.936 -1.906 -13.283 1.00 90.75 122 GLY A CA 1
ATOM 988 C C . GLY A 1 122 ? 10.417 -1.810 -11.853 1.00 90.75 122 GLY A C 1
ATOM 989 O O . GLY A 1 122 ? 11.178 -2.014 -10.908 1.00 90.75 122 GLY A O 1
ATOM 990 N N . ILE A 1 123 ? 9.109 -1.593 -11.696 1.00 90.75 123 ILE A N 1
ATOM 991 C CA . ILE A 1 123 ? 8.450 -1.608 -10.385 1.00 90.75 123 ILE A CA 1
ATOM 992 C C . ILE A 1 123 ? 8.549 -3.002 -9.756 1.00 90.75 123 ILE A C 1
ATOM 994 O O . ILE A 1 123 ? 8.898 -3.119 -8.586 1.00 90.75 123 ILE A O 1
ATOM 998 N N . VAL A 1 124 ? 8.315 -4.071 -10.522 1.00 92.50 124 VAL A N 1
ATOM 999 C CA . VAL A 1 124 ? 8.460 -5.450 -10.023 1.00 92.50 124 VAL A CA 1
ATOM 1000 C C . VAL A 1 124 ? 9.890 -5.727 -9.570 1.00 92.50 124 VAL A C 1
ATOM 1002 O O . VAL A 1 124 ? 10.076 -6.275 -8.490 1.00 92.50 124 VAL A O 1
ATOM 1005 N N . HIS A 1 125 ? 10.898 -5.295 -10.332 1.00 92.88 125 HIS A N 1
ATOM 1006 C CA . HIS A 1 125 ? 12.297 -5.457 -9.931 1.00 92.88 125 HIS A CA 1
ATOM 1007 C C . HIS A 1 125 ? 12.628 -4.699 -8.632 1.00 92.88 125 HIS A C 1
ATOM 1009 O O . HIS A 1 125 ? 13.375 -5.205 -7.795 1.00 92.88 125 HIS A O 1
ATOM 1015 N N . LEU A 1 126 ? 12.070 -3.498 -8.441 1.00 93.00 126 LEU A N 1
ATOM 1016 C CA . LEU A 1 126 ? 12.179 -2.764 -7.176 1.00 93.00 126 LEU A CA 1
ATOM 1017 C C . LEU A 1 126 ? 11.546 -3.558 -6.021 1.00 93.00 126 LEU A C 1
ATOM 1019 O O . LEU A 1 126 ? 12.169 -3.712 -4.973 1.00 93.00 126 LEU A O 1
ATOM 1023 N N . LEU A 1 127 ? 10.337 -4.092 -6.215 1.00 93.62 127 LEU A N 1
ATOM 1024 C CA . LEU A 1 127 ? 9.646 -4.893 -5.200 1.00 93.62 127 LEU A CA 1
ATOM 1025 C C . LEU A 1 127 ? 10.403 -6.190 -4.876 1.00 93.62 127 LEU A C 1
ATOM 1027 O O . LEU A 1 127 ? 10.536 -6.523 -3.704 1.00 93.62 127 LEU A O 1
ATOM 1031 N N . ASP A 1 128 ? 10.963 -6.872 -5.880 1.00 92.44 128 ASP A N 1
ATOM 1032 C CA . ASP A 1 128 ? 11.823 -8.049 -5.696 1.00 92.44 128 ASP A CA 1
ATOM 1033 C C . ASP A 1 128 ? 13.052 -7.719 -4.838 1.00 92.44 128 ASP A C 1
ATOM 1035 O O . ASP A 1 128 ? 13.422 -8.491 -3.952 1.00 92.44 128 ASP A O 1
ATOM 1039 N N . HIS A 1 129 ? 13.678 -6.561 -5.073 1.00 91.94 129 HIS A N 1
ATOM 1040 C CA . HIS A 1 129 ? 14.855 -6.126 -4.322 1.00 91.94 129 HIS A CA 1
ATOM 1041 C C . HIS A 1 129 ? 14.552 -5.877 -2.836 1.00 91.94 129 HIS A C 1
ATOM 1043 O O . HIS A 1 129 ? 15.400 -6.140 -1.986 1.00 91.94 129 HIS A O 1
ATOM 1049 N N . HIS A 1 130 ? 13.338 -5.415 -2.528 1.00 92.19 130 HIS A N 1
ATOM 1050 C CA . HIS A 1 130 ? 12.886 -5.093 -1.171 1.00 92.19 130 HIS A CA 1
ATOM 1051 C C . HIS A 1 130 ? 11.916 -6.135 -0.583 1.00 92.19 130 HIS A C 1
ATOM 1053 O O . HIS A 1 130 ? 11.285 -5.873 0.440 1.00 92.19 130 HIS A O 1
ATOM 1059 N N . ALA A 1 131 ? 11.787 -7.321 -1.190 1.00 89.81 131 ALA A N 1
ATOM 1060 C CA . ALA A 1 131 ? 10.767 -8.305 -0.817 1.00 89.81 131 ALA A CA 1
ATOM 1061 C C . ALA A 1 131 ? 10.859 -8.746 0.654 1.00 89.81 131 ALA A C 1
ATOM 1063 O O . ALA A 1 131 ? 9.840 -8.865 1.332 1.00 89.81 131 ALA A O 1
ATOM 1064 N N . GLU A 1 132 ? 12.078 -8.939 1.163 1.00 88.56 132 GLU A N 1
ATOM 1065 C CA . GLU A 1 132 ? 12.310 -9.309 2.563 1.00 88.56 132 GLU A CA 1
ATOM 1066 C C . GLU A 1 132 ? 11.874 -8.192 3.524 1.00 88.56 132 GLU A C 1
ATOM 1068 O O . GLU A 1 132 ? 11.198 -8.452 4.515 1.00 88.56 132 GLU A O 1
ATOM 1073 N N . GLU A 1 133 ? 12.191 -6.935 3.206 1.00 90.31 133 GLU A N 1
ATOM 1074 C CA . GLU A 1 133 ? 11.795 -5.770 4.011 1.00 90.31 133 GLU A CA 1
ATOM 1075 C C . GLU A 1 133 ? 10.269 -5.610 4.036 1.00 90.31 133 GLU A C 1
ATOM 1077 O O . GLU A 1 133 ? 9.666 -5.442 5.099 1.00 90.31 133 GLU A O 1
ATOM 1082 N N . ILE A 1 134 ? 9.629 -5.742 2.870 1.00 91.81 134 ILE A N 1
ATOM 1083 C CA . ILE A 1 134 ? 8.168 -5.708 2.732 1.00 91.81 134 ILE A CA 1
ATOM 1084 C C . ILE A 1 134 ? 7.529 -6.817 3.578 1.00 91.81 134 ILE A C 1
ATOM 1086 O O . ILE A 1 134 ? 6.555 -6.560 4.290 1.00 91.81 134 ILE A O 1
ATOM 1090 N N . HIS A 1 135 ? 8.088 -8.031 3.540 1.00 90.12 135 HIS A N 1
ATOM 1091 C CA . HIS A 1 135 ? 7.588 -9.163 4.316 1.00 90.12 135 HIS A CA 1
ATOM 1092 C C . HIS A 1 135 ? 7.731 -8.942 5.829 1.00 90.12 135 HIS A C 1
ATOM 1094 O O . HIS A 1 135 ? 6.794 -9.215 6.578 1.00 90.12 135 HIS A O 1
ATOM 1100 N N . GLN A 1 136 ? 8.859 -8.392 6.285 1.00 89.69 136 GLN A N 1
ATOM 1101 C CA . GLN A 1 136 ? 9.096 -8.088 7.702 1.00 89.69 136 GLN A CA 1
ATOM 1102 C C . GLN A 1 136 ? 8.210 -6.953 8.233 1.00 89.69 136 GLN A C 1
ATOM 1104 O O . GLN A 1 136 ? 7.845 -6.953 9.410 1.00 89.69 136 GLN A O 1
ATOM 1109 N N . ALA A 1 137 ? 7.851 -5.990 7.382 1.00 90.50 137 ALA A N 1
ATOM 1110 C CA . ALA A 1 137 ? 6.945 -4.900 7.733 1.00 90.50 137 ALA A CA 1
ATOM 1111 C C . ALA A 1 137 ? 5.463 -5.318 7.732 1.00 90.50 137 ALA A C 1
ATOM 1113 O O . ALA A 1 137 ? 4.609 -4.578 8.232 1.00 90.50 137 ALA A O 1
ATOM 1114 N N . LEU A 1 138 ? 5.136 -6.485 7.169 1.00 90.56 138 LEU A N 1
ATOM 1115 C CA . LEU A 1 138 ? 3.767 -6.962 7.081 1.00 90.56 138 LEU A CA 1
ATOM 1116 C C . LEU A 1 138 ? 3.247 -7.416 8.460 1.00 90.56 138 LEU A C 1
ATOM 1118 O O . LEU A 1 138 ? 3.890 -8.210 9.148 1.00 90.56 138 LEU A O 1
ATOM 1122 N N . PRO A 1 139 ? 2.036 -6.997 8.867 1.00 88.50 139 PRO A N 1
ATOM 1123 C CA . PRO A 1 139 ? 1.403 -7.550 10.054 1.00 88.50 139 PRO A CA 1
ATOM 1124 C C . PRO A 1 139 ? 1.148 -9.058 9.909 1.00 88.50 139 PRO A C 1
ATOM 1126 O O . PRO A 1 139 ? 0.587 -9.508 8.911 1.00 88.50 139 PRO A O 1
ATOM 1129 N N . THR A 1 140 ? 1.454 -9.842 10.944 1.00 88.50 140 THR A N 1
ATOM 1130 C CA . THR A 1 140 ? 1.315 -11.315 10.919 1.00 88.50 140 THR A CA 1
ATOM 1131 C C . THR A 1 140 ? -0.111 -11.805 10.644 1.00 88.50 140 THR A C 1
ATOM 1133 O O . THR A 1 140 ? -0.303 -12.894 10.109 1.00 88.50 140 THR A O 1
ATOM 1136 N N . TRP A 1 141 ? -1.132 -11.006 10.973 1.00 92.31 141 TRP A N 1
ATOM 1137 C CA . TRP A 1 141 ? -2.533 -11.324 10.680 1.00 92.31 141 TRP A CA 1
ATOM 1138 C C . TRP A 1 141 ? -2.897 -11.175 9.196 1.00 92.31 141 TRP A C 1
ATOM 1140 O O . TRP A 1 141 ? -3.922 -11.714 8.774 1.00 92.31 141 TRP A O 1
ATOM 1150 N N . ALA A 1 142 ? -2.102 -10.443 8.410 1.00 92.12 142 ALA A N 1
ATOM 1151 C CA . ALA A 1 142 ? -2.386 -10.157 7.006 1.00 92.12 142 ALA A CA 1
ATOM 1152 C C . ALA A 1 142 ? -1.942 -11.294 6.072 1.00 92.12 142 ALA A C 1
ATOM 1154 O O . ALA A 1 142 ? -2.543 -11.481 5.015 1.00 92.12 142 ALA A O 1
ATOM 1155 N N . THR A 1 143 ? -0.958 -12.101 6.483 1.00 90.75 143 THR A N 1
ATOM 1156 C CA . THR A 1 143 ? -0.454 -13.265 5.735 1.00 90.75 143 THR A CA 1
ATOM 1157 C C . THR A 1 143 ? -1.558 -14.201 5.219 1.00 90.75 143 THR A C 1
ATOM 1159 O O . THR A 1 143 ? -1.615 -14.408 4.009 1.00 90.75 143 THR A O 1
ATOM 1162 N N . PRO A 1 144 ? -2.501 -14.709 6.043 1.00 90.69 144 PRO A N 1
ATOM 1163 C CA . PRO A 1 144 ? -3.556 -15.599 5.543 1.00 90.69 144 PRO A CA 1
ATOM 1164 C C . PRO A 1 144 ? -4.494 -14.931 4.522 1.00 90.69 144 PRO A C 1
ATOM 1166 O O . PRO A 1 144 ? -5.058 -15.607 3.663 1.00 90.69 144 PRO A O 1
ATOM 1169 N N . ILE A 1 145 ? -4.669 -13.605 4.586 1.00 91.75 145 ILE A N 1
ATOM 1170 C CA . ILE A 1 145 ? -5.475 -12.853 3.611 1.00 91.75 145 ILE A CA 1
ATOM 1171 C C . ILE A 1 145 ? -4.726 -12.762 2.277 1.00 91.75 145 ILE A C 1
ATOM 1173 O O . ILE A 1 145 ? -5.326 -12.983 1.224 1.00 91.75 145 ILE A O 1
ATOM 1177 N N . LEU A 1 146 ? -3.418 -12.487 2.318 1.00 90.38 146 LEU A N 1
ATOM 1178 C CA . LEU A 1 146 ? -2.563 -12.478 1.129 1.00 90.38 146 LEU A CA 1
ATOM 1179 C C . LEU A 1 146 ? -2.508 -13.849 0.458 1.00 90.38 146 LEU A C 1
ATOM 1181 O O . LEU A 1 146 ? -2.647 -13.935 -0.758 1.00 90.38 146 LEU A O 1
ATOM 1185 N N . GLU A 1 147 ? -2.366 -14.922 1.233 1.00 89.69 147 GLU A N 1
ATOM 1186 C CA . GLU A 1 147 ? -2.367 -16.289 0.709 1.00 89.69 147 GLU A CA 1
ATOM 1187 C C . GLU A 1 147 ? -3.697 -16.630 0.031 1.00 89.69 147 GLU A C 1
ATOM 1189 O O . GLU A 1 147 ? -3.704 -17.166 -1.077 1.00 89.69 147 GLU A O 1
ATOM 1194 N N . ALA A 1 148 ? -4.828 -16.259 0.638 1.00 89.06 148 ALA A N 1
ATOM 1195 C CA . ALA A 1 148 ? -6.146 -16.451 0.035 1.00 89.06 148 ALA A CA 1
ATOM 1196 C C . ALA A 1 148 ? -6.323 -15.649 -1.271 1.00 89.06 148 ALA A C 1
ATOM 1198 O O . ALA A 1 148 ? -6.975 -16.123 -2.205 1.00 89.06 148 ALA A O 1
ATOM 1199 N N . LEU A 1 149 ? -5.726 -14.455 -1.364 1.00 85.88 149 LEU A N 1
ATOM 1200 C CA . LEU A 1 149 ? -5.699 -13.648 -2.590 1.00 85.88 149 LEU A CA 1
ATOM 1201 C C . LEU A 1 149 ? -4.762 -14.230 -3.657 1.00 85.88 149 LEU A C 1
ATOM 1203 O O . LEU A 1 149 ? -5.092 -14.206 -4.843 1.00 85.88 149 LEU A O 1
ATOM 1207 N N . ALA A 1 150 ? -3.610 -14.765 -3.253 1.00 82.38 150 ALA A N 1
ATOM 1208 C CA . ALA A 1 150 ? -2.627 -15.403 -4.128 1.00 82.38 150 ALA A CA 1
ATOM 1209 C C . ALA A 1 150 ? -3.113 -16.757 -4.670 1.00 82.38 150 ALA A C 1
ATOM 1211 O O . ALA A 1 150 ? -2.815 -17.119 -5.806 1.00 82.38 150 ALA A O 1
ATOM 1212 N N . ALA A 1 151 ? -3.895 -17.493 -3.877 1.00 74.56 151 ALA A N 1
ATOM 1213 C CA . ALA A 1 151 ? -4.420 -18.811 -4.221 1.00 74.56 151 ALA A CA 1
ATOM 1214 C C . ALA A 1 151 ? -5.503 -18.785 -5.313 1.00 74.56 151 ALA A C 1
ATOM 1216 O O . ALA A 1 151 ? -5.892 -19.852 -5.801 1.00 74.56 151 ALA A O 1
ATOM 1217 N N . LYS A 1 152 ? -5.988 -17.604 -5.734 1.00 64.81 152 LYS A N 1
ATOM 1218 C CA . LYS A 1 152 ? -6.855 -17.504 -6.912 1.00 64.81 152 LYS A CA 1
ATOM 1219 C C . LYS A 1 152 ? -6.108 -18.103 -8.113 1.00 64.81 152 LYS A C 1
ATOM 1221 O O . LYS A 1 152 ? -5.035 -17.618 -8.471 1.00 64.81 152 LYS A O 1
ATOM 1226 N N . PRO A 1 153 ? -6.640 -19.161 -8.750 1.00 49.81 153 PRO A N 1
ATOM 1227 C CA . PRO A 1 153 ? -5.965 -19.789 -9.867 1.00 49.81 153 PRO A CA 1
ATOM 1228 C C . PRO A 1 153 ? -5.892 -18.784 -11.012 1.00 49.81 153 PRO A C 1
ATOM 1230 O O . PRO A 1 153 ? -6.896 -18.479 -11.653 1.00 49.81 153 PRO A O 1
ATOM 1233 N N . VAL A 1 154 ? -4.684 -18.295 -11.283 1.00 51.78 154 VAL A N 1
ATOM 1234 C CA . VAL A 1 154 ? -4.382 -17.603 -12.532 1.00 51.78 154 VAL A CA 1
ATOM 1235 C C . VAL A 1 154 ? -4.857 -18.524 -13.666 1.00 51.78 154 VAL A C 1
ATOM 1237 O O . VAL A 1 154 ? -4.433 -19.690 -13.701 1.00 51.78 154 VAL A O 1
ATOM 1240 N N . PRO A 1 155 ? -5.752 -18.074 -14.568 1.00 44.84 155 PRO A N 1
ATOM 1241 C CA . PRO A 1 155 ? -6.208 -18.893 -15.681 1.00 44.84 155 PRO A CA 1
ATOM 1242 C C . PRO A 1 155 ? -4.999 -19.498 -16.401 1.00 44.84 155 PRO A C 1
ATOM 1244 O O . PRO A 1 155 ? -4.004 -18.818 -16.642 1.00 44.84 155 PRO A O 1
ATOM 1247 N N . ARG A 1 156 ? -5.057 -20.790 -16.748 1.00 38.41 156 ARG A N 1
ATOM 1248 C CA . ARG A 1 156 ? -3.938 -21.548 -17.355 1.00 38.41 156 ARG A CA 1
ATOM 1249 C C . ARG A 1 156 ? -3.289 -20.834 -18.560 1.00 38.41 156 ARG A C 1
ATOM 1251 O O . ARG A 1 156 ? -2.112 -21.049 -18.832 1.00 38.41 156 ARG A O 1
ATOM 1258 N N . TRP A 1 157 ? -4.034 -19.963 -19.235 1.00 50.88 157 TRP A N 1
ATOM 1259 C CA . TRP A 1 157 ? -3.598 -19.134 -20.359 1.00 50.88 157 TRP A CA 1
ATOM 1260 C C . TRP A 1 157 ? -2.568 -18.055 -19.980 1.00 50.88 157 TRP A C 1
ATOM 1262 O O . TRP A 1 157 ? -1.642 -17.815 -20.751 1.00 50.88 157 TRP A O 1
ATOM 1272 N N . THR A 1 158 ? -2.636 -17.469 -18.782 1.00 51.81 158 THR A N 1
ATOM 1273 C CA . THR A 1 158 ? -1.682 -16.437 -18.332 1.00 51.81 158 THR A CA 1
ATOM 1274 C C . THR A 1 158 ? -0.327 -17.044 -17.943 1.00 51.81 158 THR A C 1
ATOM 1276 O O . THR A 1 158 ? 0.716 -16.425 -18.132 1.00 51.81 158 THR A O 1
ATOM 1279 N N . ARG A 1 159 ? -0.300 -18.312 -17.496 1.00 39.00 159 ARG A N 1
ATOM 1280 C CA . ARG A 1 159 ? 0.947 -19.056 -17.210 1.00 39.00 159 ARG A CA 1
ATOM 1281 C C . ARG A 1 159 ? 1.781 -19.333 -18.470 1.00 39.00 159 ARG A C 1
ATOM 1283 O O . ARG A 1 159 ? 2.996 -19.472 -18.384 1.00 39.00 159 ARG A O 1
ATOM 1290 N N . LEU A 1 160 ? 1.145 -19.410 -19.641 1.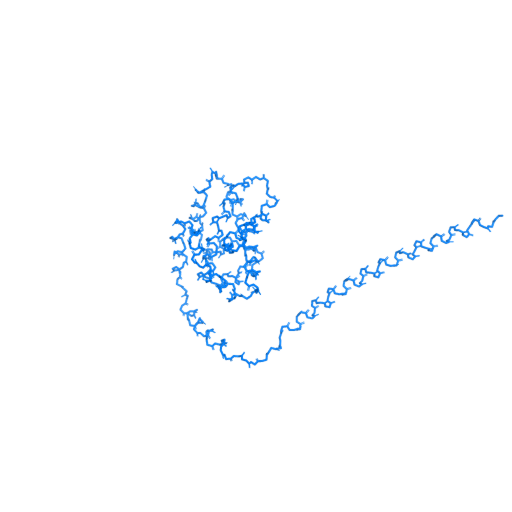00 47.34 160 LEU A N 1
ATOM 1291 C CA . LEU A 1 160 ? 1.850 -19.540 -20.921 1.00 47.34 160 LEU A CA 1
ATOM 1292 C C . LEU A 1 160 ? 2.396 -18.186 -21.413 1.00 47.34 160 LEU A C 1
ATOM 1294 O O . LEU A 1 160 ? 3.424 -18.163 -22.085 1.00 47.34 160 LEU A O 1
ATOM 1298 N N . GLN A 1 161 ? 1.776 -17.069 -21.014 1.00 48.16 161 GLN A N 1
ATOM 1299 C CA . GLN A 1 161 ? 2.230 -15.714 -21.352 1.00 48.16 161 GLN A CA 1
ATOM 1300 C C . GLN A 1 161 ? 3.486 -15.296 -20.566 1.00 48.16 161 GLN A C 1
ATOM 1302 O O . GLN A 1 161 ? 4.381 -14.664 -21.126 1.00 48.16 161 GLN A O 1
ATOM 1307 N N . THR A 1 162 ? 3.641 -15.722 -19.307 1.00 42.12 162 THR A N 1
ATOM 1308 C CA . THR A 1 162 ? 4.861 -15.419 -18.528 1.00 42.12 162 THR A CA 1
ATOM 1309 C C . THR A 1 162 ? 6.107 -16.142 -19.060 1.00 42.12 162 THR A C 1
ATOM 1311 O O . THR A 1 162 ? 7.221 -15.629 -18.945 1.00 42.12 162 THR A O 1
ATOM 1314 N N . MET A 1 163 ? 5.943 -17.292 -19.730 1.00 42.66 163 MET A N 1
ATOM 1315 C CA . MET A 1 163 ? 7.048 -17.983 -20.412 1.00 42.66 163 MET A CA 1
ATOM 1316 C C . MET A 1 163 ? 7.379 -17.390 -21.793 1.00 42.66 163 MET A C 1
ATOM 1318 O O . MET A 1 163 ? 8.529 -17.495 -22.227 1.00 42.66 163 MET A O 1
ATOM 1322 N N . SER A 1 164 ? 6.424 -16.747 -22.479 1.00 41.41 164 SER A N 1
ATOM 1323 C CA . SER A 1 164 ? 6.681 -16.070 -23.760 1.00 41.41 164 SER A CA 1
ATOM 1324 C C . SER A 1 164 ? 7.342 -14.699 -23.584 1.00 41.41 164 SER A C 1
ATOM 1326 O O . SER A 1 164 ? 8.238 -14.365 -24.360 1.00 41.41 164 SER A O 1
ATOM 1328 N N . VAL A 1 165 ? 7.006 -13.950 -22.525 1.00 44.78 165 VAL A N 1
ATOM 1329 C CA . VAL A 1 165 ? 7.625 -12.641 -22.230 1.00 44.78 165 VAL A CA 1
ATOM 1330 C C . VAL A 1 165 ? 9.125 -12.778 -21.923 1.00 44.78 165 VAL A C 1
ATOM 1332 O O . VAL A 1 165 ? 9.937 -12.015 -22.448 1.00 44.78 165 VAL A O 1
ATOM 1335 N N . ARG A 1 166 ? 9.542 -13.826 -21.190 1.00 38.44 166 ARG A N 1
ATOM 1336 C CA . ARG A 1 166 ? 10.966 -14.065 -20.865 1.00 38.44 166 ARG A CA 1
ATOM 1337 C C . ARG A 1 166 ? 11.835 -14.378 -22.092 1.00 38.44 166 ARG A C 1
ATOM 1339 O O . ARG A 1 166 ? 13.039 -14.145 -22.055 1.00 38.44 166 ARG A O 1
ATOM 1346 N N . LYS A 1 167 ? 11.249 -14.896 -23.181 1.00 34.78 167 LYS A N 1
ATOM 1347 C CA . LYS A 1 167 ? 11.972 -15.159 -24.440 1.00 34.78 167 LYS A CA 1
ATOM 1348 C C . LYS A 1 167 ? 11.981 -13.965 -25.399 1.00 34.78 167 LYS A C 1
ATOM 1350 O O . LYS A 1 16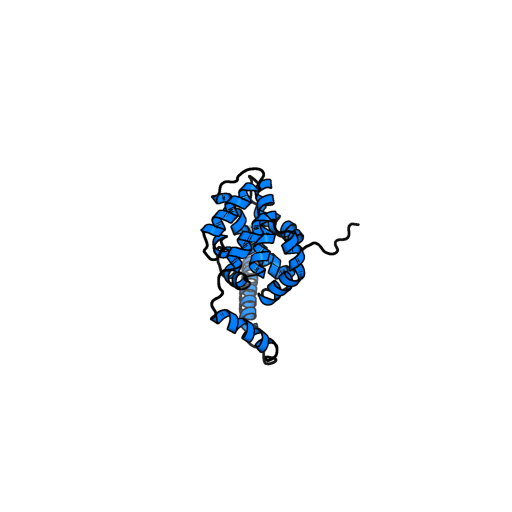7 ? 12.881 -13.884 -26.228 1.00 34.78 167 LYS A O 1
ATOM 1355 N N . GLN A 1 168 ? 11.044 -13.022 -25.282 1.00 35.88 168 GLN A N 1
ATOM 1356 C CA . GLN A 1 168 ? 10.988 -11.863 -26.182 1.00 35.88 168 GLN A CA 1
ATOM 1357 C C . GLN A 1 168 ? 11.969 -10.739 -25.810 1.00 35.88 168 GLN A C 1
ATOM 1359 O O . GLN A 1 168 ? 12.421 -10.027 -26.704 1.00 35.88 168 GLN A O 1
ATOM 1364 N N . TYR A 1 169 ? 12.397 -10.631 -24.547 1.00 43.53 169 TYR A N 1
ATOM 1365 C CA . TYR A 1 169 ? 13.353 -9.592 -24.124 1.00 43.53 169 TYR A CA 1
ATOM 1366 C C . TYR A 1 169 ? 14.811 -9.829 -24.567 1.00 43.53 169 TYR A C 1
ATOM 1368 O O . TYR A 1 169 ? 15.642 -8.933 -24.463 1.00 43.53 169 TYR A O 1
ATOM 1376 N N . GLN A 1 170 ? 15.140 -11.013 -25.096 1.00 43.53 170 GLN A N 1
ATOM 1377 C CA . GLN A 1 170 ? 16.466 -11.310 -25.665 1.00 43.53 170 GLN A CA 1
ATOM 1378 C C . GLN A 1 170 ? 16.500 -11.227 -27.201 1.00 43.53 170 GLN A C 1
ATOM 1380 O O . GLN A 1 170 ? 17.571 -11.349 -27.788 1.00 43.53 170 GLN A O 1
ATOM 1385 N N . GLN A 1 171 ? 15.364 -10.994 -27.873 1.00 41.19 171 GLN A N 1
ATOM 1386 C CA . GLN A 1 171 ? 15.288 -11.081 -29.337 1.00 41.19 171 GLN A CA 1
ATOM 1387 C C . GLN A 1 171 ? 14.606 -9.883 -30.006 1.00 41.19 171 GLN A C 1
ATOM 1389 O O . GLN A 1 171 ? 13.969 -10.036 -31.045 1.00 41.19 171 GLN A O 1
ATOM 1394 N N . ASN A 1 172 ? 14.755 -8.677 -29.455 1.00 37.44 172 ASN A N 1
ATOM 1395 C CA . ASN A 1 172 ? 14.417 -7.473 -30.210 1.00 37.44 172 ASN A CA 1
ATOM 1396 C C . ASN A 1 172 ? 15.406 -6.332 -29.958 1.00 37.44 172 ASN A C 1
ATOM 1398 O O . ASN A 1 172 ? 15.108 -5.316 -29.340 1.00 37.44 172 ASN A O 1
ATOM 1402 N N . LYS A 1 173 ? 16.610 -6.493 -30.513 1.00 47.91 173 LYS A N 1
ATOM 1403 C CA . LYS A 1 173 ? 17.446 -5.360 -30.914 1.00 47.91 173 LYS A CA 1
ATOM 1404 C C . LYS A 1 173 ? 17.093 -4.977 -32.352 1.00 47.91 173 LYS A C 1
ATOM 1406 O O . LYS A 1 173 ? 17.919 -5.164 -33.235 1.00 47.91 173 LYS A O 1
ATOM 1411 N N . VAL A 1 174 ? 15.888 -4.463 -32.606 1.00 44.72 174 VAL A N 1
ATOM 1412 C CA . VAL A 1 174 ? 15.600 -3.760 -33.867 1.00 44.72 174 VAL A CA 1
ATOM 1413 C C . VAL A 1 174 ? 14.528 -2.679 -33.662 1.00 44.72 174 VAL A C 1
ATOM 1415 O O . VAL A 1 174 ? 13.384 -2.974 -33.350 1.00 44.72 174 VAL A O 1
ATOM 1418 N N . GLN A 1 175 ? 14.963 -1.433 -33.884 1.00 45.66 175 GLN A N 1
ATOM 1419 C CA . GLN A 1 175 ? 14.210 -0.231 -34.275 1.00 45.66 175 GLN A CA 1
ATOM 1420 C C . GLN A 1 175 ? 13.110 0.300 -33.341 1.00 45.66 175 GLN A C 1
ATOM 1422 O O . GLN A 1 175 ? 11.924 0.020 -33.476 1.00 45.66 175 GLN A O 1
ATOM 1427 N N . GLY A 1 176 ? 13.526 1.230 -32.476 1.00 52.97 176 GLY A N 1
ATOM 1428 C CA . GLY A 1 176 ? 12.642 2.233 -31.899 1.00 52.97 176 GLY A CA 1
ATOM 1429 C C . GLY A 1 176 ? 12.329 3.333 -32.912 1.00 52.97 176 GLY A C 1
ATOM 1430 O O . GLY A 1 176 ? 13.190 4.156 -33.199 1.00 52.97 176 GLY A O 1
ATOM 1431 N N . ILE A 1 177 ? 11.096 3.366 -33.413 1.00 51.72 177 ILE A N 1
ATOM 1432 C CA . ILE A 1 177 ? 10.449 4.561 -33.972 1.00 51.72 177 ILE A CA 1
ATOM 1433 C C . ILE A 1 177 ? 8.957 4.430 -33.639 1.00 51.72 177 ILE A C 1
ATOM 1435 O O . ILE A 1 177 ? 8.205 3.784 -34.355 1.00 51.72 177 ILE A O 1
ATOM 1439 N N . GLY A 1 178 ? 8.527 4.981 -32.504 1.00 47.06 178 GLY A N 1
ATOM 1440 C CA . GLY A 1 178 ? 7.110 4.952 -32.112 1.00 47.06 178 GLY A CA 1
ATOM 1441 C C . GLY A 1 178 ? 6.757 5.887 -30.958 1.00 47.06 178 GLY A C 1
ATOM 1442 O O . GLY A 1 178 ? 5.686 6.479 -30.958 1.00 47.06 178 GLY A O 1
ATOM 1443 N N . LEU A 1 179 ? 7.688 6.118 -30.027 1.00 46.59 179 LEU A N 1
ATOM 1444 C CA . LEU A 1 179 ? 7.459 7.004 -28.875 1.00 46.59 179 LEU A CA 1
ATOM 1445 C C . LEU A 1 179 ? 7.862 8.474 -29.104 1.00 46.59 179 LEU A C 1
ATOM 1447 O O . LEU A 1 179 ? 7.437 9.345 -28.354 1.00 46.59 179 LEU A O 1
ATOM 1451 N N . GLY A 1 180 ? 8.623 8.786 -30.160 1.00 48.38 180 GLY A N 1
ATOM 1452 C CA . GLY A 1 180 ? 9.086 10.158 -30.425 1.00 48.38 180 GLY A CA 1
ATOM 1453 C C . GLY A 1 180 ? 7.994 11.124 -30.904 1.00 48.38 180 GLY A C 1
ATOM 1454 O O . GLY A 1 180 ? 8.087 12.324 -30.663 1.00 48.38 180 GLY A O 1
ATOM 1455 N N . ILE A 1 181 ? 6.940 10.620 -31.554 1.00 55.75 181 ILE A N 1
ATOM 1456 C CA . ILE A 1 181 ? 5.914 11.474 -32.175 1.00 55.75 181 ILE A CA 1
ATOM 1457 C C . ILE A 1 181 ? 4.946 12.021 -31.115 1.00 55.75 181 ILE A C 1
ATOM 1459 O O . ILE A 1 181 ? 4.598 13.196 -31.156 1.00 55.75 181 ILE A O 1
ATOM 1463 N N . VAL A 1 182 ? 4.572 11.217 -30.113 1.00 55.31 182 VAL A N 1
ATOM 1464 C CA . VAL A 1 182 ? 3.606 11.628 -29.075 1.00 55.31 182 VAL A CA 1
ATOM 1465 C C . VAL A 1 182 ? 4.194 12.696 -28.143 1.00 55.31 182 VAL A C 1
ATOM 1467 O O . VAL A 1 182 ? 3.513 13.667 -27.818 1.00 55.31 182 VAL A O 1
ATOM 1470 N N . VAL A 1 183 ? 5.480 12.591 -27.787 1.00 58.38 183 VAL A N 1
ATOM 1471 C CA . VAL A 1 183 ? 6.167 13.600 -26.957 1.00 58.38 183 VAL A CA 1
ATOM 1472 C C . VAL A 1 183 ? 6.335 14.931 -27.707 1.00 58.38 183 VAL A C 1
ATOM 1474 O O . VAL A 1 183 ? 6.162 15.993 -27.112 1.00 58.38 183 VAL A O 1
ATOM 1477 N N . ALA A 1 184 ? 6.587 14.903 -29.022 1.00 58.31 184 ALA A N 1
ATOM 1478 C CA . ALA A 1 184 ? 6.726 16.121 -29.826 1.00 58.31 184 ALA A CA 1
ATOM 1479 C C . ALA A 1 184 ? 5.420 16.938 -29.906 1.00 58.31 184 ALA A C 1
ATOM 1481 O O . ALA A 1 184 ? 5.461 18.166 -29.816 1.00 58.31 184 ALA A O 1
ATOM 1482 N N . PHE A 1 185 ? 4.258 16.281 -30.004 1.00 61.28 185 PHE A N 1
ATOM 1483 C CA . PHE A 1 185 ? 2.961 16.973 -30.022 1.00 61.28 185 PHE A CA 1
ATOM 1484 C C . PHE A 1 185 ? 2.633 17.666 -28.691 1.00 61.28 185 PHE A C 1
ATOM 1486 O O . PHE A 1 185 ? 2.090 18.772 -28.695 1.00 61.28 185 PHE A O 1
ATOM 1493 N N . ILE A 1 186 ? 3.003 17.062 -27.558 1.00 65.06 186 ILE A N 1
ATOM 1494 C CA . ILE A 1 186 ? 2.750 17.636 -26.227 1.00 65.06 186 ILE A CA 1
ATOM 1495 C C . ILE A 1 186 ? 3.630 18.874 -25.990 1.00 65.06 186 ILE A C 1
ATOM 1497 O O . ILE A 1 186 ? 3.137 19.891 -25.501 1.00 65.06 186 ILE A O 1
ATOM 1501 N N . VAL A 1 187 ? 4.902 18.843 -26.403 1.00 62.50 187 VAL A N 1
ATOM 1502 C CA . VAL A 1 187 ? 5.808 20.001 -26.266 1.00 62.50 187 VAL A CA 1
ATOM 1503 C C . VAL A 1 187 ? 5.350 21.183 -27.134 1.00 62.50 187 VAL A C 1
ATOM 1505 O O . VAL A 1 187 ? 5.358 22.320 -26.664 1.00 62.50 187 VAL A O 1
ATOM 1508 N N . ILE A 1 188 ? 4.871 20.934 -28.359 1.00 64.06 188 ILE A N 1
ATOM 1509 C CA . ILE A 1 188 ? 4.368 21.993 -29.256 1.00 64.06 188 ILE A CA 1
ATOM 1510 C C . ILE A 1 188 ? 3.090 22.646 -28.698 1.00 64.06 188 ILE A C 1
ATOM 1512 O O . ILE A 1 188 ? 2.955 23.871 -28.758 1.00 64.06 188 ILE A O 1
ATOM 1516 N N . LEU A 1 189 ? 2.184 21.863 -28.099 1.00 63.59 189 LEU A N 1
ATOM 1517 C CA . LEU A 1 189 ? 0.978 22.396 -27.454 1.00 63.59 189 LEU A CA 1
ATOM 1518 C C . LEU A 1 189 ? 1.305 23.266 -26.231 1.00 63.59 189 LEU A C 1
ATOM 1520 O O . LEU A 1 189 ? 0.727 24.342 -26.082 1.00 63.59 189 LEU A O 1
ATOM 1524 N N . PHE A 1 190 ? 2.268 22.866 -25.394 1.00 58.66 190 PHE A N 1
ATOM 1525 C CA . PHE A 1 190 ? 2.660 23.661 -24.223 1.00 58.66 190 PHE A CA 1
ATOM 1526 C C . PHE A 1 190 ? 3.442 24.937 -24.584 1.00 58.66 190 PHE A C 1
ATOM 1528 O O . PHE A 1 190 ? 3.240 25.973 -23.946 1.00 58.66 190 PHE A O 1
ATOM 1535 N N . SER A 1 191 ? 4.277 24.928 -25.632 1.00 59.53 191 SER A N 1
ATOM 1536 C CA . SER A 1 191 ? 4.984 26.141 -26.084 1.00 59.53 191 SER A CA 1
ATOM 1537 C C . SER A 1 191 ? 4.056 27.196 -26.708 1.00 59.53 191 SER A C 1
ATOM 1539 O O . SER A 1 191 ? 4.295 28.392 -26.534 1.00 59.53 191 SER A O 1
ATOM 1541 N N . GLY A 1 192 ? 2.973 26.789 -27.383 1.00 60.47 192 GLY A N 1
ATOM 1542 C CA . GLY A 1 192 ? 2.001 27.722 -27.974 1.00 60.47 192 GLY A CA 1
ATOM 1543 C C . GLY A 1 192 ? 1.207 28.522 -26.934 1.00 60.47 192 GLY A C 1
ATOM 1544 O O . GLY A 1 192 ? 0.962 29.716 -27.117 1.00 60.47 192 GLY A O 1
ATOM 1545 N N . ILE A 1 193 ? 0.868 27.892 -25.806 1.00 63.34 193 ILE A N 1
ATOM 1546 C CA . ILE A 1 193 ? 0.105 28.526 -24.720 1.00 63.34 193 ILE A CA 1
ATOM 1547 C C . ILE A 1 193 ? 0.966 29.564 -23.978 1.00 63.34 193 ILE A C 1
ATOM 1549 O O . ILE A 1 193 ? 0.481 30.648 -23.649 1.00 63.34 193 ILE A O 1
ATOM 1553 N N . TRP A 1 194 ? 2.264 29.294 -23.791 1.00 57.19 194 TRP A N 1
ATOM 1554 C CA . TRP A 1 194 ? 3.193 30.253 -23.175 1.00 57.19 194 TRP A CA 1
ATOM 1555 C C . TRP A 1 194 ? 3.463 31.477 -24.072 1.00 57.19 194 TRP A C 1
ATOM 1557 O O . TRP A 1 194 ? 3.543 32.603 -23.578 1.00 57.19 194 TRP A O 1
ATOM 1567 N N . GLY A 1 195 ? 3.551 31.285 -25.395 1.00 60.09 195 GLY A N 1
ATOM 1568 C CA . GLY A 1 195 ? 3.749 32.375 -26.362 1.00 60.09 195 GLY A CA 1
ATOM 1569 C C . GLY A 1 195 ? 2.548 33.320 -26.487 1.00 60.09 195 GLY A C 1
ATOM 1570 O O . GLY A 1 195 ? 2.721 34.537 -26.550 1.00 60.09 195 GLY A O 1
ATOM 1571 N N . PHE A 1 196 ? 1.322 32.788 -26.445 1.00 58.62 196 PHE A N 1
ATOM 1572 C CA . PHE A 1 196 ? 0.104 33.604 -26.508 1.00 58.62 196 PHE A CA 1
ATOM 1573 C C . PHE A 1 196 ? -0.109 34.446 -25.235 1.00 58.62 196 PHE A C 1
ATOM 1575 O O . PHE A 1 196 ? -0.510 35.608 -25.319 1.00 58.62 196 PHE A O 1
ATOM 1582 N N . ALA A 1 197 ? 0.247 33.908 -24.061 1.00 59.06 197 ALA A N 1
ATOM 1583 C CA . ALA A 1 197 ? 0.187 34.646 -22.797 1.00 59.06 197 ALA A CA 1
ATOM 1584 C C . ALA A 1 197 ? 1.153 35.851 -22.762 1.00 59.06 197 ALA A C 1
ATOM 1586 O O . ALA A 1 197 ? 0.816 36.896 -22.204 1.00 59.06 197 ALA A O 1
ATOM 1587 N N . GLN A 1 198 ? 2.327 35.745 -23.401 1.00 59.50 198 GLN A N 1
ATOM 1588 C CA . GLN A 1 198 ? 3.269 36.866 -23.524 1.00 59.50 198 GLN A CA 1
ATOM 1589 C C . GLN A 1 198 ? 2.735 37.973 -24.451 1.00 59.50 198 GLN A C 1
ATOM 1591 O O . GLN A 1 198 ? 2.855 39.153 -24.122 1.00 59.50 198 GLN A O 1
ATOM 1596 N N . GLN A 1 199 ? 2.087 37.610 -25.562 1.00 60.75 199 GLN A N 1
ATOM 1597 C CA . GLN A 1 199 ? 1.564 38.573 -26.539 1.00 60.75 199 GLN A CA 1
ATOM 1598 C C . GLN A 1 199 ? 0.442 39.452 -25.950 1.00 60.75 199 GLN A C 1
ATOM 1600 O O . GLN A 1 199 ? 0.464 40.676 -26.100 1.00 60.75 199 GLN A O 1
ATOM 1605 N N . VAL A 1 200 ? -0.494 38.848 -25.209 1.00 62.09 200 VAL A N 1
ATOM 1606 C CA . VAL A 1 200 ? -1.617 39.562 -24.570 1.00 62.09 200 VAL A CA 1
ATOM 1607 C C . VAL A 1 200 ? -1.142 40.481 -23.433 1.00 62.09 200 VAL A C 1
ATOM 1609 O O . VAL A 1 200 ? -1.683 41.572 -23.252 1.00 62.09 200 VAL A O 1
ATOM 1612 N N . TYR A 1 201 ? -0.083 40.109 -22.707 1.00 57.50 201 TYR A N 1
ATOM 1613 C CA . TYR A 1 201 ? 0.489 40.958 -21.654 1.00 57.50 201 TYR A CA 1
ATOM 1614 C C . TYR A 1 201 ? 1.187 42.213 -22.213 1.00 57.50 201 TYR A C 1
ATOM 1616 O O . TYR A 1 201 ? 1.143 43.285 -21.603 1.00 57.50 201 TYR A O 1
ATOM 1624 N N . THR A 1 202 ? 1.814 42.115 -23.390 1.00 59.81 202 THR A N 1
ATOM 1625 C CA . THR A 1 202 ? 2.516 43.255 -24.004 1.00 59.81 202 THR A CA 1
ATOM 1626 C C . THR A 1 202 ? 1.591 44.313 -24.605 1.00 59.81 202 THR A C 1
ATOM 1628 O O . THR A 1 202 ? 1.947 45.495 -24.585 1.00 59.81 202 THR A O 1
ATOM 1631 N N . ASP A 1 203 ? 0.410 43.920 -25.086 1.00 58.88 203 ASP A N 1
ATOM 1632 C CA . ASP A 1 203 ? -0.542 44.826 -25.743 1.00 58.88 203 ASP A CA 1
ATOM 1633 C C . ASP A 1 203 ? -1.233 45.757 -24.725 1.00 58.88 203 ASP A C 1
ATOM 1635 O O . ASP A 1 203 ? -1.338 46.972 -24.919 1.00 58.88 203 ASP A O 1
ATOM 1639 N N . HIS A 1 204 ? -1.548 45.224 -23.536 1.00 59.31 204 HIS A N 1
ATOM 1640 C CA . HIS A 1 204 ? -2.119 45.996 -22.425 1.00 59.31 204 HIS A CA 1
ATOM 1641 C C . HIS A 1 204 ? -1.221 47.172 -21.981 1.00 59.31 204 HIS A C 1
ATOM 1643 O O . HIS A 1 204 ? -1.715 48.242 -21.625 1.00 59.31 204 HIS A O 1
ATOM 1649 N N . ARG A 1 205 ? 0.110 47.023 -22.075 1.00 59.72 205 ARG A N 1
ATOM 1650 C CA . ARG A 1 205 ? 1.094 48.075 -21.740 1.00 59.72 205 ARG A CA 1
ATOM 1651 C C . ARG A 1 205 ? 1.256 49.161 -22.807 1.00 59.72 205 ARG A C 1
ATOM 1653 O O . ARG A 1 205 ? 1.954 50.153 -22.555 1.00 59.72 205 ARG A O 1
ATOM 1660 N N . GLN A 1 206 ? 0.727 48.973 -24.015 1.00 58.91 206 GLN A N 1
ATOM 1661 C CA . GLN A 1 206 ? 0.753 50.015 -25.047 1.00 58.91 206 GLN A CA 1
ATOM 1662 C C . GLN A 1 206 ? -0.456 50.945 -24.937 1.00 58.91 206 GLN A C 1
ATOM 1664 O O . GLN A 1 206 ? -0.296 52.153 -25.114 1.00 58.91 206 GLN A O 1
ATOM 1669 N N . LEU A 1 207 ? -1.612 50.410 -24.535 1.00 57.34 207 LEU A N 1
ATOM 1670 C CA . LEU A 1 207 ? -2.829 51.188 -24.296 1.00 57.34 207 LEU A CA 1
ATOM 1671 C C . LEU A 1 207 ? -2.645 52.212 -23.162 1.00 57.34 207 LEU A C 1
ATOM 1673 O O . LEU A 1 207 ? -2.978 53.381 -23.344 1.00 57.34 207 LEU A O 1
ATOM 1677 N N . GLU A 1 208 ? -1.994 51.841 -22.053 1.00 56.31 208 GLU A N 1
ATOM 1678 C CA . GLU A 1 208 ? -1.696 52.791 -20.963 1.00 56.31 208 GLU A CA 1
ATOM 1679 C C . GLU A 1 208 ? -0.780 53.944 -21.409 1.00 56.31 208 GLU A C 1
ATOM 1681 O O . GLU A 1 208 ? -0.981 55.097 -21.030 1.00 56.31 208 GLU A O 1
ATOM 1686 N N . ARG A 1 209 ? 0.196 53.669 -22.285 1.00 57.94 209 ARG A N 1
ATOM 1687 C CA . ARG A 1 209 ? 1.130 54.693 -22.788 1.00 57.94 209 ARG A CA 1
ATOM 1688 C C . ARG A 1 209 ? 0.490 55.661 -23.781 1.00 57.94 209 ARG A C 1
ATOM 1690 O O . ARG A 1 209 ? 0.966 56.790 -23.896 1.00 57.94 209 ARG A O 1
ATOM 1697 N N . GLN A 1 210 ? -0.552 55.246 -24.499 1.00 58.25 210 GLN A N 1
ATOM 1698 C CA . GLN A 1 210 ? -1.306 56.142 -25.378 1.00 58.25 210 GLN A CA 1
ATOM 1699 C C . GLN A 1 210 ? -2.263 57.036 -24.581 1.00 58.25 210 GLN A C 1
ATOM 1701 O O . GLN A 1 210 ? -2.338 58.231 -24.863 1.00 58.25 210 GLN A O 1
ATOM 1706 N N . ILE A 1 211 ? -2.895 56.501 -23.530 1.00 59.19 211 ILE A N 1
ATOM 1707 C CA . ILE A 1 211 ? -3.785 57.267 -22.645 1.00 59.19 211 ILE A CA 1
ATOM 1708 C C . ILE A 1 211 ? -3.000 58.356 -21.889 1.00 59.19 211 ILE A C 1
ATOM 1710 O O . ILE A 1 211 ? -3.412 59.513 -21.899 1.00 59.19 211 ILE A O 1
ATOM 1714 N N . SER A 1 212 ? -1.805 58.056 -21.358 1.00 57.53 212 SER A N 1
ATOM 1715 C CA . SER A 1 212 ? -0.967 59.073 -20.688 1.00 57.53 212 SER A CA 1
ATOM 1716 C C . SER A 1 212 ? -0.396 60.150 -21.623 1.00 57.53 212 SER A C 1
ATOM 1718 O O . SER A 1 212 ? -0.097 61.254 -21.173 1.00 57.53 212 SER A O 1
ATOM 1720 N N . ARG A 1 213 ? -0.227 59.867 -22.924 1.00 56.34 213 ARG A N 1
ATOM 1721 C CA . ARG A 1 213 ? 0.193 60.891 -23.902 1.00 56.34 213 ARG A CA 1
ATOM 1722 C C . ARG A 1 213 ? -0.951 61.805 -24.322 1.00 56.34 213 ARG A C 1
ATOM 1724 O O . ARG A 1 213 ? -0.691 62.960 -24.661 1.00 56.34 213 ARG A O 1
ATOM 1731 N N . HIS A 1 214 ? -2.185 61.304 -24.315 1.00 52.78 214 HIS A N 1
ATOM 1732 C CA . HIS A 1 214 ? -3.334 62.117 -24.698 1.00 52.78 214 HIS A CA 1
ATOM 1733 C C . HIS A 1 214 ? -3.684 63.155 -23.622 1.00 52.78 214 HIS A C 1
ATOM 1735 O O . HIS A 1 214 ? -4.035 64.280 -23.960 1.00 52.78 214 HIS A O 1
ATOM 1741 N N . ASP A 1 215 ? -3.458 62.818 -22.349 1.00 54.72 215 ASP A N 1
ATOM 1742 C CA . ASP A 1 215 ? -3.669 63.718 -21.206 1.00 54.72 215 ASP A CA 1
ATOM 1743 C C . ASP A 1 215 ? -2.649 64.879 -21.177 1.00 54.72 215 ASP A C 1
ATOM 1745 O O . ASP A 1 215 ? -2.977 66.034 -20.918 1.00 54.72 215 ASP A O 1
ATOM 1749 N N . HIS A 1 216 ? -1.390 64.611 -21.547 1.00 54.38 216 HIS A N 1
ATOM 1750 C CA . HIS A 1 216 ? -0.338 65.638 -21.582 1.00 54.38 216 HIS A CA 1
ATOM 1751 C C . HIS A 1 216 ? -0.453 66.633 -22.747 1.00 54.38 216 HIS A C 1
ATOM 1753 O O . HIS A 1 216 ? 0.160 67.696 -22.696 1.00 54.38 216 HIS A O 1
ATOM 1759 N N . SER A 1 217 ? -1.227 66.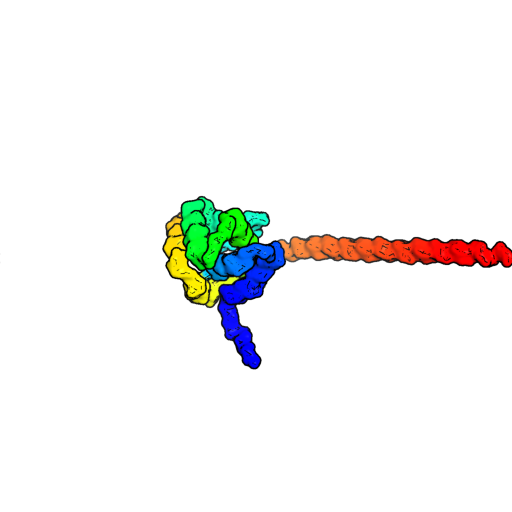321 -23.789 1.00 55.25 217 SER A N 1
ATOM 1760 C CA . SER A 1 217 ? -1.396 67.208 -24.952 1.00 55.25 217 SER A CA 1
ATOM 1761 C C . SER A 1 217 ? -2.574 68.182 -24.821 1.00 55.25 217 SER A C 1
ATOM 1763 O O . SER A 1 217 ? -2.652 69.127 -25.601 1.00 55.25 217 SER A O 1
ATOM 1765 N N . GLN A 1 218 ? -3.445 68.019 -23.816 1.00 54.12 218 GLN A N 1
ATOM 1766 C CA . GLN A 1 218 ? -4.541 68.957 -23.525 1.00 54.12 218 GLN A CA 1
ATOM 1767 C C . GLN A 1 218 ? -4.178 70.071 -22.528 1.00 54.12 218 GLN A C 1
ATOM 1769 O O . GLN A 1 218 ? -4.939 71.022 -22.388 1.00 54.12 218 GLN A O 1
ATOM 1774 N N . HIS A 1 219 ? -3.017 70.009 -21.868 1.00 53.03 219 HIS A N 1
ATOM 1775 C CA . HIS A 1 219 ? -2.590 71.010 -20.876 1.00 53.03 219 HIS A CA 1
ATOM 1776 C C . HIS A 1 219 ? -1.542 72.015 -21.371 1.00 53.03 219 HIS A C 1
ATOM 1778 O O . HIS A 1 219 ? -1.003 72.780 -20.577 1.00 53.03 219 HIS A O 1
ATOM 1784 N N . GLN A 1 220 ? -1.255 72.043 -22.675 1.00 52.12 220 GLN A N 1
ATOM 1785 C CA . GLN A 1 220 ? -0.226 72.921 -23.245 1.00 52.12 220 GLN A CA 1
ATOM 1786 C C . GLN A 1 220 ? -0.766 73.880 -24.316 1.00 52.12 220 GLN A C 1
ATOM 1788 O O . GLN A 1 220 ? -0.053 74.271 -25.238 1.00 52.12 220 GLN A O 1
ATOM 1793 N N . SER A 1 221 ? -2.042 74.250 -24.219 1.00 52.00 221 SER A N 1
ATOM 1794 C CA . SER A 1 221 ? -2.655 75.293 -25.046 1.00 52.00 221 SER A CA 1
ATOM 1795 C C . SER A 1 221 ? -3.581 76.159 -24.195 1.00 52.00 221 SER A C 1
ATOM 1797 O O . SER A 1 221 ? -4.793 76.090 -24.346 1.00 52.00 221 SER A O 1
ATOM 1799 N N . ASP A 1 222 ? -2.974 76.932 -23.297 1.00 43.47 222 ASP A N 1
ATOM 1800 C CA . ASP A 1 222 ? -3.472 78.209 -22.772 1.00 43.47 222 ASP A CA 1
ATOM 1801 C C . ASP A 1 222 ? -2.272 79.159 -22.622 1.00 43.47 222 ASP A C 1
ATOM 1803 O O . ASP A 1 222 ? -1.199 78.682 -22.172 1.00 43.47 222 ASP A O 1
#

Sequence (222 aa):
MVQLMSMDLVKKLNVTVTPYILKDELNDLLEKDQALCRFYPFLLSILHVHPSLIADLIQQLDPSINAIFQGNYQLQQQYLQKLQQQLNRPIPETEFEQVLNRAIIPCLGFLEHEAGTIQVEGIVHLLDHHAEEIHQALPTWATPILEALAAKPVPRWTRLQTMSVRKQYQQNKVQGIGLGIVVAFIVILFSGIWGFAQQVYTDHRQLERQISRHDHSQHQSD

Radius of gyration: 26.52 Å; chains: 1; bounding box: 42×100×53 Å

Foldseek 3Di:
DDDPPDDAPLRVLLVQQLCVLCVPPDPPSVQLSLLSSQLLLLLLLLCLLPVVLLVVQLPDPFAFVCSSLVNPPVLSVVVLVVSQVPGPHHDPPVVSRVSSRSSSVSSSVSLCVVLVHPDSVSSNVVSVVNVVVSVVSHDPVCVVSSVVSSPPDDPPVVVVVVVVVVVVVVPDPDDDDDPPPVVVVVVVVVVVVVVVVVVVVVVVVVVVVVVVVVVVVVPPDD

pLDDT: mean 77.38, std 19.89, range [31.05, 96.0]